Protein AF-E3D089-F1 (afdb_monomer_lite)

Sequence (188 aa):
MRELLGSVDLRELVRGIGLEEPARFAVSLAALECGCEWCGSGMPLEQFLESREGSSAMVVGRSEELSPLLRSHLSVACSLVKRKERDDDVPAWVGAFLRNEGRQIWLTPESLQSMPHALGEGVLQDFEEVILGPEPVPPLVGLYRTWGITHWVGGHWADWGGLKDWVLKGGHAVDFPGYELCVHGTDV

Radius of gyration: 16.79 Å; chains: 1; bounding box: 37×35×49 Å

Foldseek 3Di:
DCVVCVPPPLVVLVVQLQDPDVVSNVVSQVVLQVVDDDDDDFAFPLVVLQVQAAAEEEEEADDPPCVVVNVVGYPYPYDHPDDDDDDDDPDPVLVVCLVVHHQYYEYESSCSNQLVGNAHPCSLVSHNAYEYDPPAGHPPLVVCVVSSHFKYKHKDADDPPQLVVCVVVVHDSCPRPRITIGMDGSVD

Structure (mmCIF, N/CA/C/O backbone):
data_AF-E3D089-F1
#
_entry.id   AF-E3D089-F1
#
loop_
_atom_site.group_PDB
_atom_site.id
_atom_site.type_symbol
_atom_site.label_atom_id
_atom_site.label_alt_id
_atom_site.label_comp_id
_atom_site.label_asym_id
_atom_site.label_entity_id
_atom_site.label_seq_id
_atom_site.pdbx_PDB_ins_code
_atom_site.Cartn_x
_atom_site.Cartn_y
_atom_site.Cartn_z
_atom_site.occupancy
_atom_site.B_iso_or_equiv
_atom_site.auth_seq_id
_atom_site.auth_comp_id
_atom_site.auth_asym_id
_atom_site.auth_atom_id
_atom_site.pdbx_PDB_model_num
ATOM 1 N N . MET A 1 1 ? 7.146 -7.135 -24.165 1.00 41.97 1 MET A N 1
ATOM 2 C CA . MET A 1 1 ? 6.795 -7.580 -22.793 1.00 41.97 1 MET A CA 1
ATOM 3 C C . MET A 1 1 ? 6.100 -8.936 -22.757 1.00 41.97 1 MET A C 1
ATOM 5 O O . MET A 1 1 ? 6.592 -9.787 -22.029 1.00 41.97 1 MET A O 1
ATOM 9 N N . ARG A 1 2 ? 5.066 -9.196 -23.582 1.00 33.00 2 ARG A N 1
ATOM 10 C CA . ARG A 1 2 ? 4.515 -10.563 -23.763 1.00 33.00 2 ARG A CA 1
ATOM 11 C C . ARG A 1 2 ? 5.586 -11.625 -24.074 1.00 33.00 2 ARG A C 1
ATOM 13 O O . ARG A 1 2 ? 5.458 -12.751 -23.624 1.00 33.00 2 ARG A O 1
ATOM 20 N N . GLU A 1 3 ? 6.661 -11.255 -24.771 1.00 37.22 3 GLU A N 1
ATOM 21 C CA . GLU A 1 3 ? 7.774 -12.169 -25.091 1.00 37.22 3 GLU A CA 1
ATOM 22 C C . GLU A 1 3 ? 8.754 -12.434 -23.930 1.00 37.22 3 GLU A C 1
ATOM 24 O O . GLU A 1 3 ? 9.394 -13.475 -23.922 1.00 37.22 3 GLU A O 1
ATOM 29 N N . LEU A 1 4 ? 8.853 -11.545 -22.930 1.00 38.97 4 LEU A N 1
ATOM 30 C CA . LEU A 1 4 ? 9.736 -11.720 -21.757 1.00 38.97 4 LEU A CA 1
ATOM 31 C C . LEU A 1 4 ? 9.030 -12.450 -20.603 1.00 38.97 4 LEU A C 1
ATOM 33 O O . LEU A 1 4 ? 9.673 -13.150 -19.830 1.00 38.97 4 LEU A O 1
ATOM 37 N N . LEU A 1 5 ? 7.701 -12.334 -20.528 1.00 42.88 5 LEU A N 1
ATOM 38 C CA . LEU A 1 5 ? 6.846 -13.112 -19.625 1.00 42.88 5 LEU A CA 1
ATOM 39 C C . LEU A 1 5 ? 6.440 -14.475 -20.214 1.00 42.88 5 LEU A C 1
ATOM 41 O O . LEU A 1 5 ? 5.846 -15.287 -19.515 1.00 42.88 5 LEU A O 1
ATOM 45 N N . GLY A 1 6 ? 6.786 -14.758 -21.476 1.00 41.41 6 GLY A N 1
ATOM 46 C CA . GLY A 1 6 ? 6.436 -16.009 -22.159 1.00 41.41 6 GLY A CA 1
ATOM 47 C C . GLY A 1 6 ? 7.026 -17.279 -21.528 1.00 41.41 6 GLY A C 1
ATOM 48 O O . GLY A 1 6 ? 6.621 -18.376 -21.901 1.00 41.41 6 GLY A O 1
ATOM 49 N N . SER A 1 7 ? 7.955 -17.148 -20.573 1.00 50.31 7 SER A N 1
ATOM 50 C CA . SER A 1 7 ? 8.597 -18.268 -19.873 1.00 50.31 7 SER A CA 1
ATOM 51 C C . SER A 1 7 ? 8.357 -18.308 -18.361 1.00 50.31 7 SER A C 1
ATOM 53 O O . SER A 1 7 ? 8.875 -19.212 -17.710 1.00 50.31 7 SER A O 1
ATOM 55 N N . VAL A 1 8 ? 7.634 -17.343 -17.779 1.00 54.50 8 VAL A N 1
ATOM 56 C CA . VAL A 1 8 ? 7.418 -17.280 -16.325 1.00 54.50 8 VAL A CA 1
ATOM 57 C C . VAL A 1 8 ? 5.953 -17.577 -16.028 1.00 54.50 8 VAL A C 1
ATOM 59 O O . VAL A 1 8 ? 5.069 -16.796 -16.372 1.00 54.50 8 VAL A O 1
ATOM 62 N N . ASP A 1 9 ? 5.689 -18.729 -15.409 1.00 63.94 9 ASP A N 1
ATOM 63 C CA . ASP A 1 9 ? 4.338 -19.116 -15.003 1.00 63.94 9 ASP A CA 1
ATOM 64 C C . ASP A 1 9 ? 3.832 -18.148 -13.922 1.00 63.94 9 ASP A C 1
ATOM 66 O O . ASP A 1 9 ? 4.379 -18.086 -12.819 1.00 63.94 9 ASP A O 1
ATOM 70 N N . LEU A 1 10 ? 2.765 -17.402 -14.225 1.00 58.72 10 LEU A N 1
ATOM 71 C CA . LEU A 1 10 ? 2.086 -16.510 -13.277 1.00 58.72 10 LEU A CA 1
ATOM 72 C C . LEU A 1 10 ? 1.722 -17.229 -11.968 1.00 58.72 10 LEU A C 1
ATOM 74 O O . LEU A 1 10 ? 1.719 -16.605 -10.911 1.00 58.72 10 LEU A O 1
ATOM 78 N N . ARG A 1 11 ? 1.469 -18.545 -12.000 1.00 64.62 11 ARG A N 1
ATOM 79 C CA . ARG A 1 11 ? 1.208 -19.342 -10.791 1.00 64.62 11 ARG A CA 1
ATOM 80 C C . ARG A 1 11 ? 2.428 -19.444 -9.881 1.00 64.62 11 ARG A C 1
ATOM 82 O O . ARG A 1 11 ? 2.266 -19.410 -8.664 1.00 64.62 11 ARG A O 1
ATOM 89 N N . GLU A 1 12 ? 3.628 -19.551 -10.445 1.00 65.62 12 GLU A N 1
ATOM 90 C CA . GLU A 1 12 ? 4.878 -19.568 -9.677 1.00 65.62 12 GLU A CA 1
ATOM 91 C C . GLU A 1 12 ? 5.160 -18.197 -9.049 1.00 65.62 12 GLU A C 1
ATOM 93 O O . GLU A 1 12 ? 5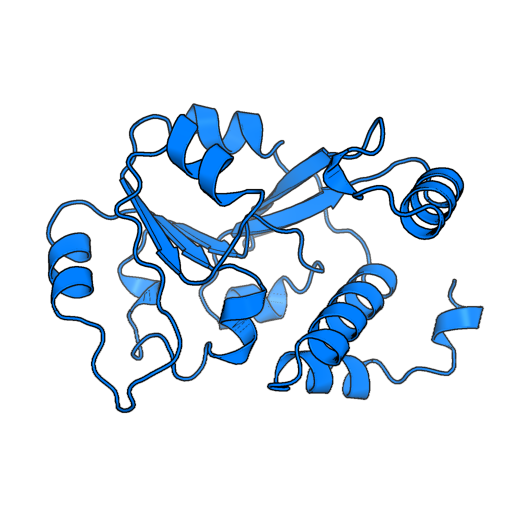.621 -18.125 -7.913 1.00 65.62 12 GLU A O 1
ATOM 98 N N . LEU A 1 13 ? 4.787 -17.109 -9.730 1.00 64.31 13 LEU A N 1
ATOM 99 C CA . LEU A 1 13 ? 4.884 -15.751 -9.185 1.00 64.31 13 LEU A CA 1
ATOM 100 C C . LEU A 1 13 ? 3.884 -15.511 -8.045 1.00 64.31 13 LEU A C 1
ATOM 102 O O . LEU A 1 13 ? 4.255 -14.987 -7.000 1.00 64.31 13 LEU A O 1
ATOM 106 N N . VAL A 1 14 ? 2.635 -15.967 -8.178 1.00 64.69 14 VAL A N 1
ATOM 107 C CA . VAL A 1 14 ? 1.644 -15.884 -7.087 1.00 64.69 14 VAL A CA 1
ATOM 108 C C . VAL A 1 14 ? 2.083 -16.706 -5.870 1.00 64.69 14 VAL A C 1
ATOM 110 O O . VAL A 1 14 ? 1.943 -16.244 -4.739 1.00 64.69 14 VAL A O 1
ATOM 113 N N . ARG A 1 15 ? 2.675 -17.894 -6.072 1.00 65.56 15 ARG A N 1
ATOM 114 C CA . ARG A 1 15 ? 3.276 -18.685 -4.977 1.00 65.56 15 ARG A CA 1
ATOM 115 C C . ARG A 1 15 ? 4.391 -17.9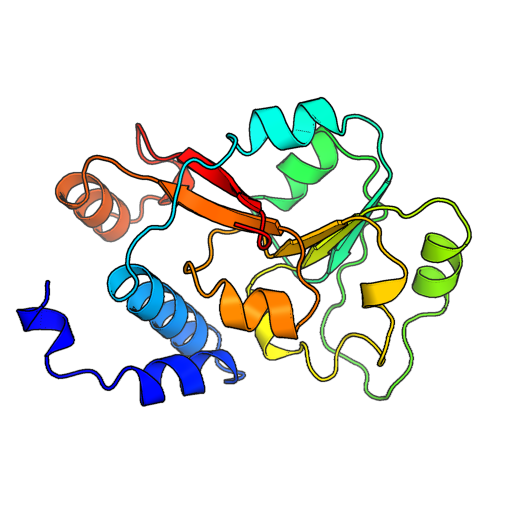25 -4.261 1.00 65.56 15 ARG A C 1
ATOM 117 O O . ARG A 1 15 ? 4.549 -18.081 -3.053 1.00 65.56 15 ARG A O 1
ATOM 124 N N . GLY A 1 16 ? 5.123 -17.089 -4.993 1.00 63.38 16 GLY A N 1
ATOM 125 C CA . GLY A 1 16 ? 6.188 -16.239 -4.477 1.00 63.38 16 GLY A CA 1
ATOM 126 C C . GLY A 1 16 ? 5.747 -15.187 -3.455 1.00 63.38 16 GLY A C 1
ATOM 127 O O . GLY A 1 16 ? 6.546 -14.823 -2.596 1.00 63.38 16 GLY A O 1
ATOM 128 N N . ILE A 1 17 ? 4.480 -14.749 -3.487 1.00 64.75 17 ILE A N 1
ATOM 129 C CA . ILE A 1 17 ? 3.913 -13.790 -2.517 1.00 64.75 17 ILE A CA 1
ATOM 130 C C . ILE A 1 17 ? 3.846 -14.391 -1.101 1.00 64.75 17 ILE A C 1
ATOM 132 O O . ILE A 1 17 ? 3.985 -13.673 -0.116 1.00 64.75 17 ILE A O 1
ATOM 136 N N . GLY A 1 18 ? 3.681 -15.712 -0.986 1.00 62.19 18 GLY A N 1
ATOM 137 C CA . GLY A 1 18 ? 3.629 -16.415 0.301 1.00 62.19 18 GLY A CA 1
ATOM 138 C C . GLY A 1 18 ? 4.986 -16.888 0.831 1.00 62.19 18 GLY A C 1
ATOM 139 O O . GLY A 1 18 ? 5.020 -17.640 1.802 1.00 62.19 18 GLY A O 1
ATOM 140 N N . LEU A 1 19 ? 6.101 -16.536 0.179 1.00 63.72 19 LEU A N 1
ATOM 141 C CA . LEU A 1 19 ? 7.435 -16.975 0.595 1.00 63.72 19 LEU A CA 1
ATOM 142 C C . LEU A 1 19 ? 8.026 -16.042 1.659 1.00 63.72 19 LEU A C 1
ATOM 144 O O . LEU A 1 19 ? 7.959 -14.826 1.528 1.00 63.72 19 LEU A O 1
ATOM 148 N N . GLU A 1 20 ? 8.714 -16.618 2.651 1.00 64.38 20 GLU A N 1
ATOM 149 C CA . GLU A 1 20 ? 9.438 -15.857 3.687 1.00 64.38 20 GLU A CA 1
ATOM 150 C C . GLU A 1 20 ? 10.753 -15.221 3.187 1.00 64.38 20 GLU A C 1
ATOM 152 O O . GLU A 1 20 ? 11.460 -14.582 3.963 1.00 64.38 20 GLU A O 1
ATOM 157 N N . GLU A 1 21 ? 11.134 -15.427 1.919 1.00 76.06 21 GLU A N 1
ATOM 158 C CA . GLU A 1 21 ? 12.362 -14.869 1.341 1.00 76.06 21 GLU A CA 1
ATOM 159 C C . GLU A 1 21 ? 12.078 -13.492 0.703 1.00 76.06 21 GLU A C 1
ATOM 161 O O . GLU A 1 21 ? 11.467 -13.441 -0.372 1.00 76.06 21 GLU A O 1
ATOM 166 N N . PRO A 1 22 ? 12.566 -12.371 1.282 1.00 72.50 22 PRO A N 1
ATOM 167 C CA . PRO A 1 22 ? 12.183 -11.023 0.843 1.00 72.50 22 PRO A CA 1
ATOM 168 C C . PRO A 1 22 ? 12.516 -10.723 -0.622 1.00 72.50 22 PRO A C 1
ATOM 170 O O . PRO A 1 22 ? 11.742 -10.073 -1.320 1.00 72.50 22 PRO A O 1
ATOM 173 N N . ALA A 1 23 ? 13.648 -11.234 -1.116 1.00 77.94 23 ALA A N 1
ATOM 174 C CA . ALA A 1 23 ? 14.069 -11.022 -2.498 1.00 77.94 23 ALA A CA 1
ATOM 175 C C . ALA A 1 23 ? 13.113 -11.687 -3.501 1.00 77.94 23 ALA A C 1
ATOM 177 O O . ALA A 1 23 ? 12.740 -11.080 -4.504 1.00 77.94 23 ALA A O 1
ATOM 178 N N . ARG A 1 24 ? 12.674 -12.922 -3.224 1.00 75.50 24 ARG A N 1
ATOM 179 C CA . ARG A 1 24 ? 11.722 -13.632 -4.092 1.00 75.50 24 ARG A CA 1
ATOM 180 C C . ARG A 1 24 ? 10.346 -12.995 -4.058 1.00 75.50 24 ARG A C 1
ATOM 182 O O . ARG A 1 24 ? 9.706 -12.905 -5.103 1.00 75.50 24 ARG A O 1
ATOM 189 N N . PHE A 1 25 ? 9.919 -12.541 -2.886 1.00 78.25 25 PHE A N 1
ATOM 190 C CA . PHE A 1 25 ? 8.680 -11.797 -2.729 1.00 78.25 25 PHE A CA 1
ATOM 191 C C . PHE A 1 25 ? 8.672 -10.527 -3.590 1.00 78.25 25 PHE A C 1
ATOM 193 O O . PHE A 1 25 ? 7.769 -10.347 -4.405 1.00 78.25 25 PHE A O 1
ATOM 200 N N . ALA A 1 26 ? 9.720 -9.702 -3.490 1.00 77.50 26 ALA A N 1
ATOM 201 C CA . ALA A 1 26 ? 9.842 -8.464 -4.259 1.00 77.50 26 ALA A CA 1
ATOM 202 C C . ALA A 1 26 ? 9.846 -8.713 -5.778 1.00 77.50 26 ALA A C 1
ATOM 204 O O . ALA A 1 26 ? 9.117 -8.055 -6.519 1.00 77.50 26 ALA A O 1
ATOM 205 N N . VAL A 1 27 ? 10.607 -9.711 -6.247 1.00 78.56 27 VAL A N 1
ATOM 206 C CA . VAL A 1 27 ? 10.624 -10.103 -7.670 1.00 78.56 27 VAL A CA 1
ATOM 207 C C . VAL A 1 27 ? 9.248 -10.583 -8.132 1.00 78.56 27 VAL A C 1
ATOM 209 O O . VAL A 1 27 ? 8.828 -10.274 -9.245 1.00 78.56 27 VAL A O 1
ATOM 212 N N . SER A 1 28 ? 8.535 -11.320 -7.281 1.00 79.25 28 SER A N 1
ATOM 213 C CA . SER A 1 28 ? 7.210 -11.847 -7.606 1.00 79.25 28 SER A CA 1
ATOM 214 C C . SER A 1 28 ? 6.166 -10.743 -7.732 1.00 79.25 28 SER A C 1
ATOM 216 O O . SER A 1 28 ? 5.413 -10.741 -8.705 1.00 79.25 28 SER A O 1
ATOM 218 N N . LEU A 1 29 ? 6.161 -9.775 -6.808 1.00 79.38 29 LEU A N 1
ATOM 219 C CA . LEU A 1 29 ? 5.300 -8.593 -6.898 1.00 79.38 29 LEU A CA 1
ATOM 220 C C . LEU A 1 29 ? 5.579 -7.790 -8.173 1.00 79.38 29 LEU A C 1
ATOM 222 O O . LEU A 1 29 ? 4.646 -7.523 -8.925 1.00 79.38 29 LEU A O 1
ATOM 226 N N . ALA A 1 30 ? 6.848 -7.492 -8.463 1.00 77.62 30 ALA A N 1
ATOM 227 C CA . ALA A 1 30 ? 7.234 -6.734 -9.655 1.00 77.62 30 ALA A CA 1
ATOM 228 C C . ALA A 1 30 ? 6.849 -7.451 -10.962 1.00 77.62 30 ALA A C 1
ATOM 230 O O . ALA A 1 30 ? 6.394 -6.834 -11.927 1.00 77.62 30 ALA A O 1
ATOM 231 N N . ALA A 1 31 ? 7.008 -8.776 -11.010 1.00 77.50 31 ALA A N 1
ATOM 232 C CA . ALA A 1 31 ? 6.626 -9.564 -12.176 1.00 77.50 31 ALA A CA 1
ATOM 233 C C . ALA A 1 31 ? 5.100 -9.621 -12.366 1.00 77.50 31 ALA A C 1
ATOM 235 O O . ALA A 1 31 ? 4.627 -9.571 -13.503 1.00 77.50 31 ALA A O 1
ATOM 236 N N . LEU A 1 32 ? 4.331 -9.689 -11.274 1.00 78.31 32 LEU A N 1
ATOM 237 C CA . LEU A 1 32 ? 2.871 -9.603 -11.320 1.00 78.31 32 LEU A CA 1
ATOM 238 C C . LEU A 1 32 ? 2.409 -8.217 -11.759 1.00 78.31 32 LEU A C 1
ATOM 240 O O . LEU A 1 32 ? 1.508 -8.123 -12.584 1.00 78.31 32 LEU A O 1
ATOM 244 N N . GLU A 1 33 ? 3.059 -7.159 -11.287 1.00 79.00 33 GLU A N 1
ATOM 245 C CA . GLU A 1 33 ? 2.764 -5.781 -11.685 1.00 79.00 33 GLU A CA 1
ATOM 246 C C . GLU A 1 33 ? 2.961 -5.588 -13.192 1.00 79.00 33 GLU A C 1
ATOM 248 O O . GLU A 1 33 ? 2.093 -5.048 -13.869 1.00 79.00 33 GLU A O 1
ATOM 253 N N . CYS A 1 34 ? 4.031 -6.159 -13.753 1.00 73.31 34 CYS A N 1
ATOM 254 C CA . CYS A 1 34 ? 4.270 -6.173 -15.198 1.00 73.31 34 CYS A CA 1
ATOM 255 C C . CYS A 1 34 ? 3.258 -7.021 -15.993 1.00 73.31 34 CYS A C 1
ATOM 257 O O . CYS A 1 34 ? 3.105 -6.827 -17.202 1.00 73.31 34 CYS A O 1
ATOM 259 N N . GLY A 1 35 ? 2.664 -8.034 -15.357 1.00 70.50 35 GLY A N 1
ATOM 260 C CA . GLY A 1 35 ? 1.779 -9.010 -15.994 1.00 70.50 35 GLY A CA 1
ATOM 261 C C . GLY A 1 35 ? 0.295 -8.655 -15.925 1.00 70.50 35 GLY A C 1
ATOM 262 O O . GLY A 1 35 ? -0.490 -9.222 -16.686 1.00 70.50 35 GLY A O 1
ATOM 263 N N . CYS A 1 36 ? -0.093 -7.743 -15.036 1.00 72.50 36 CYS A N 1
ATOM 264 C CA . CYS A 1 36 ? -1.479 -7.331 -14.872 1.00 72.50 36 CYS A CA 1
ATOM 265 C C . CYS A 1 36 ? -1.805 -6.111 -15.739 1.00 72.50 36 CYS A C 1
ATOM 267 O O . CYS A 1 36 ? -0.971 -5.238 -15.968 1.00 72.50 36 CYS A O 1
ATOM 269 N N . GLU A 1 37 ? -3.046 -6.038 -16.215 1.00 66.81 37 GLU A N 1
ATOM 270 C CA . GLU A 1 37 ? -3.548 -4.830 -16.864 1.00 66.81 37 GLU A CA 1
ATOM 271 C C . GLU A 1 37 ? -3.824 -3.764 -15.798 1.00 66.81 37 GLU A C 1
ATOM 273 O O . GLU A 1 37 ? -4.461 -4.035 -14.777 1.00 66.81 37 GLU A O 1
ATOM 278 N N . TRP A 1 38 ? -3.317 -2.550 -16.022 1.00 68.62 38 TRP A N 1
ATOM 279 C CA . TRP A 1 38 ? -3.532 -1.445 -15.096 1.00 68.62 38 TRP A CA 1
ATOM 280 C C . TRP A 1 38 ? -5.002 -1.029 -15.105 1.00 68.62 38 TRP A C 1
ATOM 282 O O . TRP A 1 38 ? -5.580 -0.771 -16.163 1.00 68.62 38 TRP A O 1
ATOM 292 N N . CYS A 1 39 ? -5.604 -0.955 -13.922 1.00 58.03 39 CYS A N 1
ATOM 293 C CA . CYS A 1 39 ? -7.025 -0.685 -13.765 1.00 58.03 39 CYS A CA 1
ATOM 294 C C . CYS A 1 39 ? -7.232 0.718 -13.172 1.00 58.03 39 CYS A C 1
ATOM 296 O O . CYS A 1 39 ? -7.087 0.924 -11.970 1.00 58.03 39 CYS A O 1
ATOM 298 N N . GLY A 1 40 ? -7.633 1.669 -14.017 1.00 61.09 40 GLY A N 1
ATOM 299 C CA . GLY A 1 40 ? -8.385 2.853 -13.587 1.00 61.09 40 GLY A CA 1
ATOM 300 C C . GLY A 1 40 ? -7.599 4.080 -13.109 1.00 61.09 40 GLY A C 1
ATOM 301 O O . GLY A 1 40 ? -6.372 4.112 -13.043 1.00 61.09 40 GLY A O 1
ATOM 302 N N . SER A 1 41 ? -8.377 5.122 -12.809 1.00 70.56 41 SER A N 1
ATOM 303 C CA . SER A 1 41 ? -7.949 6.413 -12.269 1.00 70.56 41 SER A CA 1
ATOM 304 C C . SER A 1 41 ? -7.844 6.332 -10.744 1.00 70.56 41 SER A C 1
ATOM 306 O O . SER A 1 41 ? -8.867 6.343 -10.057 1.00 70.56 41 SER A O 1
ATOM 308 N N . GLY A 1 42 ? -6.626 6.217 -10.220 1.00 86.12 42 GLY A N 1
ATOM 309 C CA . GLY A 1 42 ? -6.370 6.367 -8.787 1.00 86.12 42 GLY A CA 1
ATOM 310 C C . GLY A 1 42 ? -6.311 7.839 -8.371 1.00 86.12 42 GLY A C 1
ATOM 311 O O . GLY A 1 42 ? -6.146 8.726 -9.209 1.00 86.12 42 GLY A O 1
ATOM 312 N N . MET A 1 43 ? -6.460 8.099 -7.074 1.00 92.12 43 MET A N 1
ATOM 313 C CA . MET A 1 43 ? -6.204 9.413 -6.478 1.00 92.12 43 MET A CA 1
ATOM 314 C C . MET A 1 43 ? -4.720 9.507 -6.108 1.00 92.12 43 MET A C 1
ATOM 316 O O . MET A 1 43 ? -4.226 8.567 -5.490 1.00 92.12 43 MET A O 1
ATOM 320 N N . PRO A 1 44 ? -4.004 10.604 -6.406 1.00 91.25 44 PRO A N 1
ATOM 321 C CA . PRO A 1 44 ? -2.630 10.777 -5.938 1.00 91.25 44 PRO A CA 1
ATOM 322 C C . PRO A 1 44 ? -2.514 10.564 -4.421 1.00 91.25 44 PRO A C 1
ATOM 324 O O . PRO A 1 44 ? -3.351 11.059 -3.663 1.00 91.25 44 PRO A O 1
ATOM 327 N N . LEU A 1 45 ? -1.487 9.831 -3.975 1.00 90.06 45 LEU A N 1
ATOM 328 C CA . LEU A 1 45 ? -1.310 9.448 -2.569 1.00 90.06 45 LEU A CA 1
ATOM 329 C C . LEU A 1 45 ? -1.305 10.664 -1.636 1.00 90.06 45 LEU A C 1
ATOM 331 O O . LEU A 1 45 ? -1.947 10.625 -0.592 1.00 90.06 45 LEU A O 1
ATOM 335 N N . GLU A 1 46 ? -0.650 11.755 -2.028 1.00 88.12 46 GLU A N 1
ATOM 336 C CA . GLU A 1 46 ? -0.627 12.995 -1.243 1.00 88.12 46 GLU A CA 1
ATOM 337 C C . GLU A 1 46 ? -2.036 13.564 -1.036 1.00 88.12 46 GLU A C 1
ATOM 339 O O . GLU A 1 46 ? -2.435 13.807 0.098 1.00 88.12 46 GLU A O 1
ATOM 344 N N . GLN A 1 47 ? -2.843 13.666 -2.098 1.00 91.38 47 GLN A N 1
ATOM 345 C CA . GLN A 1 47 ? -4.230 14.144 -2.004 1.00 91.38 47 GLN A CA 1
ATOM 346 C C . GLN A 1 47 ? -5.099 13.213 -1.148 1.00 91.38 47 GLN A C 1
ATOM 348 O O . GLN A 1 47 ? -5.959 13.664 -0.385 1.00 91.38 47 GLN A O 1
ATOM 353 N N . PHE A 1 48 ? -4.868 11.901 -1.252 1.00 91.62 48 PHE A N 1
ATOM 354 C CA . PHE A 1 48 ? -5.544 10.925 -0.408 1.00 91.62 48 PHE A CA 1
ATOM 355 C C . PHE A 1 48 ? -5.214 11.161 1.070 1.00 91.62 48 PHE A C 1
ATOM 357 O O . PHE A 1 48 ? -6.128 11.218 1.891 1.00 91.62 48 PHE A O 1
ATOM 364 N N . LEU A 1 49 ? -3.941 11.368 1.407 1.00 89.19 49 LEU A N 1
ATOM 365 C CA . LEU A 1 49 ? -3.503 11.641 2.775 1.00 89.19 49 LEU A CA 1
ATOM 366 C C . LEU A 1 49 ? -4.010 12.992 3.300 1.00 89.19 49 LEU A C 1
ATOM 368 O O . LEU A 1 49 ? -4.486 13.051 4.431 1.00 89.19 49 LEU A O 1
ATOM 372 N N . GLU A 1 50 ? -3.988 14.049 2.485 1.00 89.31 50 GLU A N 1
ATOM 373 C CA . GLU A 1 50 ? -4.529 15.375 2.829 1.00 89.31 50 GLU A CA 1
ATOM 374 C C . GLU A 1 50 ? -6.017 15.315 3.183 1.00 89.31 50 GLU A C 1
ATOM 376 O O . GLU A 1 50 ? -6.455 15.869 4.189 1.00 89.31 50 GLU A O 1
ATOM 381 N N . SER A 1 51 ? -6.815 14.574 2.411 1.00 89.62 51 SER A N 1
ATOM 382 C CA . SER A 1 51 ? -8.247 14.411 2.704 1.00 89.62 51 SER A CA 1
ATOM 383 C C . SER A 1 51 ? -8.539 13.662 4.016 1.00 89.62 51 SER A C 1
ATOM 385 O O . SER A 1 51 ? -9.683 13.636 4.473 1.00 89.62 51 SER A O 1
ATOM 387 N N . ARG A 1 52 ? -7.511 13.054 4.618 1.00 87.75 52 ARG A N 1
ATOM 388 C CA . ARG A 1 52 ? -7.551 12.275 5.863 1.00 87.75 52 ARG A CA 1
ATOM 389 C C . ARG A 1 52 ? -6.662 12.889 6.942 1.00 87.75 52 ARG A C 1
ATOM 391 O O . ARG A 1 52 ? -6.362 12.228 7.938 1.00 87.75 52 ARG A O 1
ATOM 398 N N . GLU A 1 53 ? -6.255 14.142 6.769 1.00 85.56 53 GLU A N 1
ATOM 399 C CA . GLU A 1 53 ? -5.367 14.824 7.699 1.00 85.56 53 GLU A CA 1
ATOM 400 C C . GLU A 1 53 ? -5.923 14.798 9.133 1.00 85.56 53 GLU A C 1
ATOM 402 O O . GLU A 1 53 ? -7.107 15.038 9.381 1.00 85.56 53 GLU A O 1
ATOM 407 N N . GLY A 1 54 ? -5.064 14.446 10.092 1.00 76.62 54 GLY A N 1
ATOM 408 C CA . GLY A 1 54 ? -5.422 14.351 11.511 1.00 76.62 54 GLY A CA 1
ATOM 409 C C . GLY A 1 54 ? -6.215 13.100 11.910 1.00 76.62 54 GLY A C 1
ATOM 410 O O . GLY A 1 54 ? -6.453 12.897 13.101 1.00 76.62 54 GLY A O 1
ATOM 411 N N . SER A 1 55 ? -6.584 12.233 10.962 1.00 80.31 55 SER A N 1
ATOM 412 C CA . SER A 1 55 ? -7.201 10.939 11.274 1.00 80.31 55 SER A CA 1
ATOM 413 C C . SER A 1 55 ? -6.209 9.964 11.917 1.00 80.31 55 SER A C 1
ATOM 415 O O . SER A 1 55 ? -4.990 10.067 11.752 1.00 80.31 55 SER A O 1
ATOM 417 N N . SER A 1 56 ? -6.737 9.018 12.689 1.00 79.94 56 SER A N 1
ATOM 418 C CA . SER A 1 56 ? -5.968 7.968 13.348 1.00 79.94 56 SER A CA 1
ATOM 419 C C . SER A 1 56 ? -5.715 6.800 12.391 1.00 79.94 56 SER A C 1
ATOM 421 O O . SER A 1 56 ? -6.633 6.258 11.770 1.00 79.94 56 SER A O 1
ATOM 423 N N . ALA A 1 57 ? -4.456 6.377 12.305 1.00 81.06 57 ALA A N 1
ATOM 424 C CA . ALA A 1 57 ? -4.064 5.245 11.476 1.00 81.06 57 ALA A CA 1
ATOM 425 C C . ALA A 1 57 ? -3.163 4.275 12.241 1.00 81.06 57 ALA A C 1
ATOM 427 O O . ALA A 1 57 ? -2.244 4.683 12.960 1.00 81.06 57 ALA A O 1
ATOM 428 N N . MET A 1 58 ? -3.412 2.982 12.049 1.00 80.25 58 MET A N 1
ATOM 429 C CA . MET A 1 58 ? -2.485 1.919 12.421 1.00 80.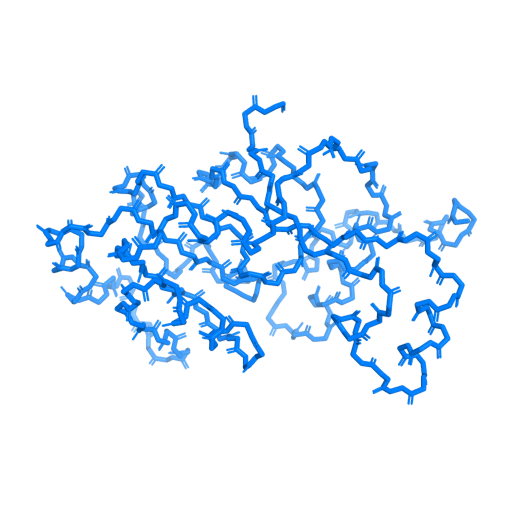25 58 MET A CA 1
ATOM 430 C C . MET A 1 58 ? -1.661 1.531 11.197 1.00 80.25 58 MET A C 1
ATOM 432 O O . MET A 1 58 ? -2.206 1.434 10.107 1.00 80.25 58 MET A O 1
ATOM 436 N N . VAL A 1 59 ? -0.364 1.282 11.367 1.00 79.56 59 VAL A N 1
ATOM 437 C CA . VAL A 1 59 ? 0.508 0.769 10.298 1.00 79.56 59 VAL A CA 1
ATOM 438 C C . VAL A 1 59 ? 1.060 -0.577 10.744 1.00 79.56 59 VAL A C 1
ATOM 440 O O . VAL A 1 59 ? 1.623 -0.662 11.835 1.00 79.56 59 VAL A O 1
ATOM 443 N N . VAL A 1 60 ? 0.909 -1.607 9.913 1.00 77.94 60 VAL A N 1
ATOM 444 C CA . VAL A 1 60 ? 1.423 -2.962 10.136 1.00 77.94 60 VAL A CA 1
ATOM 445 C C . VAL A 1 60 ? 2.477 -3.278 9.084 1.00 77.94 60 VAL A C 1
ATOM 447 O O . VAL A 1 60 ? 2.211 -3.230 7.886 1.00 77.94 60 VAL A O 1
ATOM 450 N N . GLY A 1 61 ? 3.670 -3.640 9.551 1.00 73.69 61 GLY A N 1
ATOM 451 C CA . GLY A 1 61 ? 4.843 -3.882 8.712 1.00 73.69 61 GLY A CA 1
ATOM 452 C C . GLY A 1 61 ? 5.882 -2.767 8.825 1.00 73.69 61 GLY A C 1
ATOM 453 O O . GLY A 1 61 ? 5.704 -1.799 9.571 1.00 73.69 61 GLY A O 1
ATOM 454 N N . ARG A 1 62 ? 7.020 -2.933 8.144 1.00 70.12 62 ARG A N 1
ATOM 455 C CA . ARG A 1 62 ? 8.107 -1.949 8.145 1.00 70.12 62 ARG A CA 1
ATOM 456 C C . ARG A 1 62 ? 8.172 -1.238 6.798 1.00 70.12 62 ARG A C 1
ATOM 458 O O . ARG A 1 62 ? 8.232 -1.882 5.763 1.00 70.12 62 ARG A O 1
ATOM 465 N N . SER A 1 63 ? 8.241 0.088 6.849 1.00 66.12 63 SER A N 1
ATOM 466 C CA . SER A 1 63 ? 8.554 0.943 5.705 1.00 66.12 63 SER A CA 1
ATOM 467 C C . SER A 1 63 ? 9.575 1.989 6.143 1.00 66.12 63 SER A C 1
ATOM 469 O O . SER A 1 63 ? 9.306 2.738 7.084 1.00 66.12 63 SER A O 1
ATOM 471 N N . GLU A 1 64 ? 10.764 2.021 5.541 1.00 63.88 64 GLU A N 1
ATOM 472 C CA . GLU A 1 64 ? 11.786 3.022 5.896 1.00 63.88 64 GLU A CA 1
ATOM 473 C C . GLU A 1 64 ? 11.548 4.372 5.206 1.00 63.88 64 GLU A C 1
ATOM 475 O O . GLU A 1 64 ? 11.828 5.411 5.800 1.00 63.88 64 GLU A O 1
ATOM 480 N N . GLU A 1 65 ? 10.973 4.363 4.003 1.00 63.62 65 GLU A N 1
ATOM 481 C CA . GLU A 1 65 ? 10.835 5.553 3.154 1.00 63.62 65 GLU A CA 1
ATOM 482 C C . GLU A 1 65 ? 9.451 6.208 3.267 1.00 63.62 65 GLU A C 1
ATOM 484 O O . GLU A 1 65 ? 9.348 7.432 3.262 1.00 63.62 65 GLU A O 1
ATOM 489 N N . LEU A 1 66 ? 8.385 5.417 3.439 1.00 65.50 66 LEU A N 1
ATOM 490 C CA . LEU A 1 66 ? 7.006 5.912 3.357 1.00 65.50 66 LEU A CA 1
ATOM 491 C C . LEU A 1 66 ? 6.295 5.993 4.721 1.00 65.50 66 LEU A C 1
ATOM 493 O O . LEU A 1 66 ? 5.287 6.688 4.854 1.00 65.50 66 LEU A O 1
ATOM 497 N N . SER A 1 67 ? 6.852 5.392 5.782 1.00 64.62 67 SER A N 1
ATOM 498 C CA . SER A 1 67 ? 6.390 5.646 7.163 1.00 64.62 67 SER A CA 1
ATOM 499 C C . SER A 1 67 ? 6.482 7.123 7.588 1.00 64.62 67 SER A C 1
ATOM 501 O O . SER A 1 67 ? 5.588 7.573 8.307 1.00 64.62 67 SER A O 1
ATOM 503 N N . PRO A 1 68 ? 7.527 7.895 7.214 1.00 69.06 68 PRO A N 1
ATOM 504 C CA . PRO A 1 68 ? 7.577 9.330 7.494 1.00 69.06 68 PRO A CA 1
ATOM 505 C C . PRO A 1 68 ? 6.444 10.113 6.821 1.00 69.06 68 PRO A C 1
ATOM 507 O O . PRO A 1 68 ? 5.867 10.981 7.469 1.00 69.06 68 PRO A O 1
ATOM 510 N N . LEU A 1 69 ? 6.091 9.765 5.577 1.00 74.81 69 LEU A N 1
ATOM 511 C CA . LEU A 1 69 ? 4.997 10.392 4.826 1.00 74.81 69 LEU A CA 1
ATOM 512 C C . LEU A 1 69 ? 3.642 10.160 5.506 1.00 74.81 69 LEU A C 1
ATOM 514 O O . LEU A 1 69 ? 2.874 11.091 5.714 1.00 74.81 69 LEU A O 1
ATOM 518 N N . LEU A 1 70 ? 3.353 8.931 5.939 1.00 74.44 70 LEU A N 1
ATOM 519 C CA . LEU A 1 70 ? 2.116 8.670 6.684 1.00 74.44 70 LEU A CA 1
ATOM 520 C C . LEU A 1 70 ? 2.064 9.472 7.993 1.00 74.44 70 LEU A C 1
ATOM 522 O O . LEU A 1 70 ? 1.020 10.005 8.355 1.00 74.44 70 LEU A O 1
ATOM 526 N N . ARG A 1 71 ? 3.198 9.605 8.691 1.00 73.19 71 ARG A N 1
ATOM 527 C CA . ARG A 1 71 ? 3.296 10.356 9.954 1.00 73.19 71 ARG A CA 1
ATOM 528 C C . ARG A 1 71 ? 3.191 11.873 9.791 1.00 73.19 71 ARG A C 1
ATOM 530 O O . ARG A 1 71 ? 2.922 12.534 10.790 1.00 73.19 71 ARG A O 1
ATOM 537 N N . SER A 1 72 ? 3.433 12.429 8.602 1.00 74.38 72 SER A N 1
ATOM 538 C CA . SER A 1 72 ? 3.295 13.874 8.376 1.00 74.38 72 SER A CA 1
ATOM 539 C C . SER A 1 72 ? 1.845 14.314 8.188 1.00 74.38 72 SER A C 1
ATOM 541 O O . SER A 1 72 ? 1.547 15.471 8.459 1.00 74.38 72 SER A O 1
ATOM 543 N N . HIS A 1 73 ? 0.954 13.406 7.777 1.00 73.94 73 HIS A N 1
ATOM 544 C CA . HIS A 1 73 ? -0.463 13.707 7.530 1.00 73.94 73 HIS A CA 1
ATOM 545 C C . HIS A 1 73 ? -1.414 13.048 8.539 1.00 73.94 73 HIS A C 1
ATOM 547 O O . HIS A 1 73 ? -2.467 13.601 8.856 1.00 73.94 73 HIS A O 1
ATOM 553 N N . LEU A 1 74 ? -1.063 11.873 9.065 1.00 73.25 74 LEU A N 1
ATOM 554 C CA . LEU A 1 74 ? -1.939 11.073 9.920 1.00 73.25 74 LEU A CA 1
ATOM 555 C C . LEU A 1 74 ? -1.453 11.079 11.374 1.00 73.25 74 LEU A C 1
ATOM 557 O O . LEU A 1 74 ? -0.254 11.086 11.666 1.00 73.25 74 LEU A O 1
ATOM 561 N N . SER A 1 75 ? -2.396 10.984 12.310 1.00 68.56 75 SER A N 1
ATOM 562 C CA . SER A 1 75 ? -2.111 10.657 13.707 1.00 68.56 75 SER A CA 1
ATOM 563 C C . SER A 1 75 ? -1.808 9.158 13.809 1.00 68.56 75 SER A C 1
ATOM 565 O O . SER A 1 75 ? -2.677 8.324 14.075 1.00 68.56 75 SER A O 1
ATOM 567 N N . VAL A 1 76 ? -0.563 8.785 13.506 1.00 63.28 76 VAL A N 1
ATOM 568 C CA . VAL A 1 76 ? -0.166 7.374 13.416 1.00 63.28 76 VAL A CA 1
ATOM 569 C C . VAL A 1 76 ? 0.165 6.808 14.799 1.00 63.28 76 VAL A C 1
ATOM 571 O O . VAL A 1 76 ? 1.234 7.079 15.359 1.00 63.28 76 VAL A O 1
ATOM 574 N N . ALA A 1 77 ? -0.698 5.929 15.317 1.00 58.06 77 ALA A N 1
ATOM 575 C CA . ALA A 1 77 ? -0.353 5.033 16.420 1.00 58.06 77 ALA A CA 1
ATOM 576 C C . ALA A 1 77 ? 0.538 3.917 15.858 1.00 58.06 77 ALA A C 1
ATOM 578 O O . ALA A 1 77 ? 0.092 2.838 15.474 1.00 58.06 77 ALA A O 1
ATOM 579 N N . CYS A 1 78 ? 1.818 4.228 15.683 1.00 53.72 78 CYS A N 1
ATOM 580 C CA . CYS A 1 78 ? 2.714 3.367 14.927 1.00 53.72 78 CYS A CA 1
ATOM 581 C C . CYS A 1 78 ? 3.102 2.140 15.751 1.00 53.72 78 CYS A C 1
ATOM 583 O O . CYS A 1 78 ? 3.760 2.275 16.784 1.00 53.72 78 CYS A O 1
ATOM 585 N N . SER A 1 79 ? 2.761 0.952 15.258 1.00 51.62 79 SER A N 1
ATOM 586 C CA . SER A 1 79 ? 3.250 -0.291 15.829 1.00 51.62 79 SER A CA 1
ATOM 587 C C . SER A 1 79 ? 3.964 -1.104 14.766 1.00 51.62 79 SER A C 1
ATOM 589 O O . SER A 1 79 ? 3.361 -1.779 13.938 1.00 51.62 79 SER A O 1
ATOM 591 N N . LEU A 1 80 ? 5.294 -1.033 14.798 1.00 49.66 80 LEU A N 1
ATOM 592 C CA . LEU A 1 80 ? 6.117 -1.980 14.065 1.00 49.66 80 LEU A CA 1
ATOM 593 C C . LEU A 1 80 ? 5.918 -3.361 14.692 1.00 49.66 80 LEU A C 1
ATOM 595 O O . LEU A 1 80 ? 6.565 -3.692 15.688 1.00 49.66 80 LEU A O 1
ATOM 599 N N . VAL A 1 81 ? 5.063 -4.184 14.089 1.00 50.50 81 VAL A N 1
ATOM 600 C CA . VAL A 1 81 ? 5.049 -5.624 14.355 1.00 50.50 81 VAL A CA 1
ATOM 601 C C . VAL A 1 81 ? 6.348 -6.199 13.783 1.00 50.50 81 VAL A C 1
ATOM 603 O O . VAL A 1 81 ? 6.428 -6.614 12.630 1.00 50.50 81 VAL A O 1
ATOM 606 N N . LYS A 1 82 ? 7.423 -6.156 14.577 1.00 42.62 82 LYS A N 1
ATOM 607 C CA . LYS A 1 82 ? 8.648 -6.909 14.300 1.00 42.62 82 LYS A CA 1
ATOM 608 C C . LYS A 1 82 ? 8.397 -8.374 14.636 1.00 42.62 82 LYS A C 1
ATOM 610 O O . LYS A 1 82 ? 7.919 -8.699 15.718 1.00 42.62 82 LYS A O 1
ATOM 615 N N . ARG A 1 83 ? 8.783 -9.263 13.722 1.00 44.03 83 ARG A N 1
ATOM 616 C CA . ARG A 1 83 ? 8.703 -10.715 13.900 1.00 44.03 83 ARG A CA 1
ATOM 617 C C . ARG A 1 83 ? 9.543 -11.185 15.100 1.00 44.03 83 ARG A C 1
ATOM 619 O O . ARG A 1 83 ? 10.766 -11.282 15.007 1.00 44.03 83 ARG A O 1
ATOM 626 N N . LYS A 1 84 ? 8.848 -11.469 16.199 1.00 39.47 84 LYS A N 1
ATOM 627 C CA . LYS A 1 84 ? 9.004 -12.521 17.229 1.00 39.47 84 LYS A CA 1
ATOM 628 C C . LYS A 1 84 ? 8.164 -12.000 18.400 1.00 39.47 84 LYS A C 1
ATOM 630 O O . LYS A 1 84 ? 8.512 -10.974 18.959 1.00 39.47 84 LYS A O 1
ATOM 635 N N . GLU A 1 85 ? 7.021 -12.581 18.731 1.00 37.97 85 GLU A N 1
ATOM 636 C CA . GLU A 1 85 ? 6.830 -13.979 19.112 1.00 37.97 85 GLU A CA 1
ATOM 637 C C . GLU A 1 85 ? 5.484 -14.524 18.591 1.00 37.97 85 GLU A C 1
ATOM 639 O O . GLU A 1 85 ? 4.517 -13.789 18.428 1.00 37.97 85 GLU A O 1
ATOM 644 N N . ARG A 1 86 ? 5.470 -15.825 18.292 1.00 37.12 86 ARG A N 1
ATOM 645 C CA . ARG A 1 86 ? 4.274 -16.683 18.216 1.00 37.12 86 ARG A CA 1
ATOM 646 C C . ARG A 1 86 ? 3.549 -16.664 19.577 1.00 37.12 86 ARG A C 1
ATOM 648 O O . ARG A 1 86 ? 4.237 -16.521 20.581 1.00 37.12 86 ARG A O 1
ATOM 655 N N . ASP A 1 87 ? 2.239 -16.814 19.729 1.00 36.41 87 ASP A N 1
ATOM 656 C CA . ASP A 1 87 ? 1.158 -17.321 18.879 1.00 36.41 87 ASP A CA 1
ATOM 657 C C . ASP A 1 87 ? -0.098 -16.455 19.139 1.00 36.41 87 ASP A C 1
ATOM 659 O O . ASP A 1 87 ? -0.313 -16.007 20.262 1.00 36.41 87 ASP A O 1
ATOM 663 N N . ASP A 1 88 ? -0.901 -16.234 18.099 1.00 39.81 88 ASP A N 1
ATOM 664 C CA . ASP A 1 88 ? -2.344 -15.920 18.108 1.00 39.81 88 ASP A CA 1
ATOM 665 C C . ASP A 1 88 ? -2.868 -14.655 18.827 1.00 39.81 88 ASP A C 1
ATOM 667 O O . ASP A 1 88 ? -4.016 -14.262 18.606 1.00 39.81 88 ASP A O 1
ATOM 671 N N . ASP A 1 89 ? -2.050 -13.951 19.606 1.00 39.06 89 ASP A N 1
ATOM 672 C CA . ASP A 1 89 ? -2.473 -12.750 20.320 1.00 39.06 89 ASP A CA 1
ATOM 673 C C . ASP A 1 89 ? -2.191 -11.484 19.504 1.00 39.06 89 ASP A C 1
ATOM 675 O O . ASP A 1 89 ? -1.075 -10.961 19.440 1.00 39.06 89 ASP A O 1
ATOM 679 N N . VAL A 1 90 ? -3.261 -10.932 18.928 1.00 51.47 90 VAL A N 1
ATOM 680 C CA . VAL A 1 90 ? -3.329 -9.513 18.574 1.00 51.47 90 VAL A CA 1
ATOM 681 C C . VAL A 1 90 ? -2.930 -8.721 19.827 1.00 51.47 90 VAL A C 1
ATOM 683 O O . VAL A 1 90 ? -3.625 -8.820 20.843 1.00 51.47 90 VAL A O 1
ATOM 686 N N . PRO A 1 91 ? -1.822 -7.952 19.815 1.00 54.88 91 PRO A N 1
ATOM 687 C CA . PRO A 1 91 ? -1.346 -7.302 21.027 1.00 54.88 91 PRO A CA 1
ATOM 688 C C . PRO A 1 91 ? -2.452 -6.473 21.689 1.00 54.88 91 PRO A C 1
ATOM 690 O O . PRO A 1 91 ? -3.184 -5.763 21.004 1.00 54.88 91 PRO A O 1
ATOM 693 N N . ALA A 1 92 ? -2.560 -6.497 23.021 1.00 51.62 92 ALA A N 1
ATOM 694 C CA . ALA A 1 92 ? -3.646 -5.826 23.752 1.00 51.62 92 ALA A CA 1
ATOM 695 C C . ALA A 1 92 ? -3.807 -4.322 23.420 1.00 51.62 92 ALA A C 1
ATOM 697 O O . ALA A 1 92 ? -4.892 -3.755 23.585 1.00 51.62 92 ALA A O 1
ATOM 698 N N . TRP A 1 93 ? -2.742 -3.678 22.926 1.00 56.97 93 TRP A N 1
ATOM 699 C CA . TRP A 1 93 ? -2.773 -2.298 22.443 1.00 56.97 93 TRP A CA 1
ATOM 700 C C . TRP A 1 93 ? -3.568 -2.125 21.135 1.00 56.97 93 TRP A C 1
ATOM 702 O O . TRP A 1 93 ? -4.169 -1.071 20.962 1.00 56.97 93 TRP A O 1
ATOM 712 N N . VAL A 1 94 ? -3.654 -3.136 20.258 1.00 62.38 94 VAL A N 1
ATOM 713 C CA . VAL A 1 94 ? -4.481 -3.106 19.033 1.00 62.38 94 VAL A CA 1
ATOM 714 C C . VAL A 1 94 ? -5.952 -3.005 19.413 1.00 62.38 94 VAL A C 1
ATOM 716 O O . VAL A 1 94 ? -6.653 -2.113 18.950 1.00 62.38 94 VAL A O 1
ATOM 719 N N . GLY A 1 95 ? -6.412 -3.846 20.345 1.00 59.59 95 GLY A N 1
ATOM 720 C CA . GLY A 1 95 ? -7.776 -3.753 20.867 1.00 59.59 95 GLY A CA 1
ATOM 721 C C . GLY A 1 95 ? -8.053 -2.416 21.564 1.00 59.59 95 GLY A C 1
ATOM 722 O O . GLY A 1 95 ? -9.177 -1.925 21.532 1.00 59.59 95 GLY A O 1
ATOM 723 N N . ALA A 1 96 ? -7.047 -1.794 22.187 1.00 58.59 96 ALA A N 1
ATOM 724 C CA . ALA A 1 96 ? -7.184 -0.451 22.750 1.00 58.59 96 ALA A CA 1
ATOM 725 C C . ALA A 1 96 ? -7.246 0.641 21.667 1.00 58.59 96 ALA A C 1
ATOM 727 O O . ALA A 1 96 ? -7.994 1.595 21.844 1.00 58.59 96 ALA A O 1
ATOM 728 N N . PHE A 1 97 ? -6.515 0.497 20.560 1.00 65.69 97 PHE A N 1
ATOM 729 C CA . PHE A 1 97 ? -6.583 1.399 19.407 1.00 65.69 97 PHE A CA 1
ATOM 730 C C . PHE A 1 97 ? -7.953 1.338 18.721 1.00 65.69 97 PHE A C 1
ATOM 732 O O . PHE A 1 97 ? -8.592 2.372 18.542 1.00 65.69 97 PHE A O 1
ATOM 739 N N . LEU A 1 98 ? -8.443 0.127 18.439 1.00 62.84 98 LEU A N 1
ATOM 740 C CA . LEU A 1 98 ? -9.772 -0.114 17.864 1.00 62.84 98 LEU A CA 1
ATOM 741 C C . LEU A 1 98 ? -10.892 0.510 18.712 1.00 62.84 98 LEU A C 1
ATOM 743 O O . LEU A 1 98 ? -11.808 1.134 18.189 1.00 62.84 98 LEU A O 1
ATOM 747 N N . ARG A 1 99 ? -10.792 0.409 20.044 1.00 59.72 99 ARG A N 1
ATOM 748 C CA . ARG A 1 99 ? -11.760 1.019 20.975 1.00 59.72 99 ARG A CA 1
ATOM 749 C C . ARG A 1 99 ? -11.692 2.548 21.045 1.00 59.72 99 ARG A C 1
ATOM 751 O O . ARG A 1 99 ? -12.664 3.157 21.478 1.00 59.72 99 ARG A O 1
ATOM 758 N N . ASN A 1 100 ? -10.566 3.150 20.663 1.00 56.72 100 ASN A N 1
ATOM 759 C CA . ASN A 1 100 ? -10.263 4.566 20.875 1.00 56.72 100 ASN A CA 1
ATOM 760 C C . ASN A 1 100 ? -10.079 5.327 19.551 1.00 56.72 100 ASN A C 1
ATOM 762 O O . ASN A 1 100 ? -9.212 6.188 19.480 1.00 56.72 100 ASN A O 1
ATOM 766 N N . GLU A 1 101 ? -10.913 5.054 18.539 1.00 63.50 101 GLU A N 1
ATOM 767 C CA . GLU A 1 101 ? -11.066 5.850 17.298 1.00 63.50 101 GLU A CA 1
ATOM 768 C C . GLU A 1 101 ? -10.253 5.414 16.068 1.00 63.50 101 GLU A C 1
ATOM 770 O O . GLU A 1 101 ? -10.264 6.136 15.077 1.00 63.50 101 GLU A O 1
ATOM 775 N N . GLY A 1 102 ? -9.575 4.264 16.064 1.00 66.00 102 GLY A N 1
ATOM 776 C CA . GLY A 1 102 ? -8.844 3.778 14.887 1.00 66.00 102 GLY A CA 1
ATOM 777 C C . GLY A 1 102 ?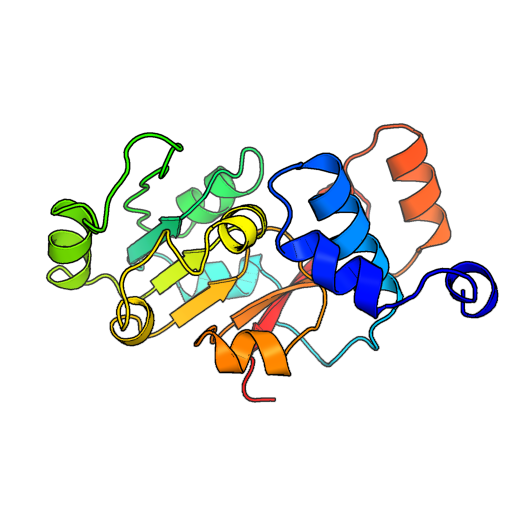 -9.734 3.442 13.685 1.00 66.00 102 GLY A C 1
ATOM 778 O O . GLY A 1 102 ? -10.301 2.357 13.649 1.00 66.00 102 GLY A O 1
ATOM 779 N N . ARG A 1 103 ? -9.835 4.334 12.689 1.00 77.56 103 ARG A N 1
ATOM 780 C CA . ARG A 1 103 ? -10.675 4.118 11.486 1.00 77.56 103 ARG A CA 1
ATOM 781 C C . ARG A 1 103 ? -9.931 3.480 10.320 1.00 77.56 103 ARG A C 1
ATOM 783 O O . ARG A 1 103 ? -10.562 2.884 9.453 1.00 77.56 103 ARG A O 1
ATOM 790 N N . GLN A 1 104 ? -8.605 3.611 10.302 1.00 86.38 104 GLN A N 1
ATOM 791 C CA . GLN A 1 104 ? -7.772 3.183 9.182 1.00 86.38 104 GLN A CA 1
ATOM 792 C C . GLN A 1 104 ? -6.653 2.243 9.633 1.00 86.38 104 GLN A C 1
ATOM 794 O O . GLN A 1 104 ? -5.987 2.478 10.650 1.00 86.38 104 GLN A O 1
ATOM 799 N N . ILE A 1 105 ? -6.401 1.213 8.829 1.00 85.62 105 ILE A N 1
ATOM 800 C CA . ILE A 1 105 ? -5.229 0.344 8.931 1.00 85.62 105 ILE A CA 1
ATOM 801 C C . ILE A 1 105 ? -4.470 0.337 7.605 1.00 85.62 105 ILE A C 1
ATOM 803 O O . ILE A 1 105 ? -5.033 0.084 6.547 1.00 85.62 105 ILE A O 1
ATOM 807 N N . TRP A 1 106 ? -3.171 0.591 7.683 1.00 87.31 106 TRP A N 1
ATOM 808 C CA . TRP A 1 106 ? -2.215 0.498 6.592 1.00 87.31 106 TRP A CA 1
ATOM 809 C C . TRP A 1 106 ? -1.388 -0.765 6.759 1.00 87.31 106 TRP A C 1
ATOM 811 O O . TRP A 1 106 ? -0.876 -1.061 7.840 1.00 87.31 106 TRP A O 1
ATOM 821 N N . LEU A 1 107 ? -1.259 -1.510 5.679 1.00 85.19 107 LEU A N 1
ATOM 822 C CA . LEU A 1 107 ? -0.645 -2.819 5.639 1.00 85.19 107 LEU A CA 1
ATOM 823 C C . LEU A 1 107 ? 0.456 -2.760 4.593 1.00 85.19 107 LEU A C 1
ATOM 825 O O . LEU A 1 107 ? 0.150 -2.672 3.406 1.00 85.19 107 LEU A O 1
ATOM 829 N N . THR A 1 108 ? 1.727 -2.799 4.997 1.00 83.25 108 THR A N 1
ATOM 830 C CA . THR A 1 108 ? 2.809 -2.752 4.002 1.00 83.25 108 THR A CA 1
ATOM 831 C C . THR A 1 108 ? 2.779 -4.016 3.143 1.00 83.25 108 THR A C 1
ATOM 833 O O . THR A 1 108 ? 2.340 -5.067 3.625 1.00 83.25 108 THR A O 1
ATOM 836 N N . PRO A 1 109 ? 3.277 -3.999 1.898 1.00 81.44 109 PRO A N 1
ATOM 837 C CA . PRO A 1 109 ? 3.292 -5.205 1.074 1.00 81.44 109 PRO A CA 1
ATOM 838 C C . PRO A 1 109 ? 4.049 -6.357 1.738 1.00 81.44 109 PRO A C 1
ATOM 840 O O . PRO A 1 109 ? 3.600 -7.493 1.678 1.00 81.44 109 PRO A O 1
ATOM 843 N N . GLU A 1 110 ? 5.134 -6.077 2.465 1.00 76.69 110 GLU A N 1
ATOM 844 C CA . GLU A 1 110 ? 5.856 -7.086 3.255 1.00 76.69 110 GLU A CA 1
ATOM 845 C C . GLU A 1 110 ? 4.941 -7.808 4.262 1.00 76.69 110 GLU A C 1
ATOM 847 O O . GLU A 1 110 ? 5.077 -9.014 4.474 1.00 76.69 110 GLU A O 1
ATOM 852 N N . SER A 1 111 ? 3.962 -7.104 4.844 1.00 74.62 111 SER A N 1
ATOM 853 C CA . SER A 1 111 ? 3.008 -7.703 5.782 1.00 74.62 111 SER A CA 1
ATOM 854 C C . SER A 1 111 ? 2.144 -8.799 5.142 1.00 74.62 111 SER A C 1
ATOM 856 O O . SER A 1 111 ? 1.710 -9.707 5.855 1.00 74.62 111 SER A O 1
ATOM 858 N N . LEU A 1 112 ? 1.976 -8.803 3.808 1.00 72.69 112 LEU A N 1
ATOM 859 C CA . LEU A 1 112 ? 1.252 -9.851 3.077 1.00 72.69 112 LEU A CA 1
ATOM 860 C C . LEU A 1 112 ? 1.872 -11.238 3.263 1.00 72.69 112 LEU A C 1
ATOM 862 O O . LEU A 1 112 ? 1.135 -12.219 3.354 1.00 72.69 112 LEU A O 1
ATOM 866 N N . GLN A 1 113 ? 3.202 -11.333 3.395 1.00 68.62 113 GLN A N 1
ATOM 867 C CA . GLN A 1 113 ? 3.881 -12.609 3.676 1.00 68.62 113 GLN A CA 1
ATOM 868 C C . GLN A 1 113 ? 3.389 -13.246 4.982 1.00 68.62 113 GLN A C 1
ATOM 870 O O . GLN A 1 113 ? 3.514 -14.450 5.188 1.00 68.62 113 GLN A O 1
ATOM 875 N N . SER A 1 114 ? 2.843 -12.423 5.878 1.00 63.50 114 SER A N 1
ATOM 876 C CA . SER A 1 114 ? 2.398 -12.815 7.210 1.00 63.50 114 SER A CA 1
ATOM 877 C C . SER A 1 114 ? 0.878 -12.733 7.379 1.00 63.50 114 SER A C 1
ATOM 879 O O . SER A 1 114 ? 0.382 -13.027 8.463 1.00 63.50 114 SER A O 1
ATOM 881 N N . MET A 1 115 ? 0.114 -12.348 6.351 1.00 58.53 115 MET A N 1
ATOM 882 C CA . MET A 1 115 ? -1.295 -11.960 6.505 1.00 58.53 115 MET A CA 1
ATOM 883 C C . MET A 1 115 ? -2.334 -13.044 6.816 1.00 58.53 115 MET A C 1
ATOM 885 O O . MET A 1 115 ? -3.423 -12.668 7.235 1.00 58.53 115 MET A O 1
ATOM 889 N N . PRO A 1 116 ? -2.055 -14.355 6.734 1.00 51.53 116 PRO A N 1
ATOM 890 C CA . PRO A 1 116 ? -2.923 -15.342 7.382 1.00 51.53 116 PRO A CA 1
ATOM 891 C C . PRO A 1 116 ? -2.681 -15.470 8.897 1.00 51.53 116 PRO A C 1
ATOM 893 O O . PRO A 1 116 ? -3.449 -16.143 9.576 1.00 51.53 116 PRO A O 1
ATOM 896 N N . HIS A 1 117 ? -1.591 -14.896 9.424 1.00 49.09 117 HIS A N 1
ATOM 897 C CA . HIS A 1 117 ? -1.076 -15.185 10.770 1.00 49.09 117 HIS A CA 1
ATOM 898 C C . HIS A 1 117 ? -0.828 -13.944 11.644 1.00 49.09 117 HIS A C 1
ATOM 900 O O . HIS A 1 117 ? -0.740 -14.071 12.860 1.00 49.09 117 HIS A O 1
ATOM 906 N N . ALA A 1 118 ? -0.662 -12.756 11.055 1.00 50.72 118 ALA A N 1
ATOM 907 C CA . ALA A 1 118 ? -0.284 -11.537 11.778 1.00 50.72 118 ALA A CA 1
ATOM 908 C C . ALA A 1 118 ? -1.476 -10.766 12.364 1.00 50.72 118 ALA A C 1
ATOM 910 O O . ALA A 1 118 ? -1.295 -9.969 13.283 1.00 50.72 118 ALA A O 1
ATOM 911 N N . LEU A 1 119 ? -2.677 -10.979 11.828 1.00 58.19 119 LEU A N 1
ATOM 912 C CA . LEU A 1 119 ? -3.910 -10.348 12.283 1.00 58.19 119 LEU A CA 1
ATOM 913 C C . LEU A 1 119 ? -4.933 -11.457 12.519 1.00 58.19 119 LEU A C 1
ATOM 915 O O . LEU A 1 119 ? -5.108 -12.322 11.664 1.00 58.19 119 LEU A O 1
ATOM 919 N N . GLY A 1 120 ? -5.562 -11.452 13.695 1.00 58.09 120 GLY A N 1
ATOM 920 C CA . GLY A 1 120 ? -6.610 -12.415 14.024 1.00 58.09 120 GLY A CA 1
ATOM 921 C C . GLY A 1 120 ? -7.769 -12.362 13.024 1.00 58.09 120 GLY A C 1
ATOM 922 O O . GLY A 1 120 ? -7.994 -11.349 12.354 1.00 58.09 120 GLY A O 1
ATOM 923 N N . GLU A 1 121 ? -8.522 -13.456 12.931 1.00 64.44 121 GLU A N 1
ATOM 924 C CA . GLU A 1 121 ? -9.723 -13.511 12.098 1.00 64.44 121 GLU A CA 1
ATOM 925 C C . GLU A 1 121 ? -10.687 -12.370 12.470 1.00 64.44 121 GLU A C 1
ATOM 927 O O . GLU A 1 121 ? -10.924 -12.096 13.645 1.00 64.44 121 GLU A O 1
ATOM 932 N N . GLY A 1 122 ? -11.216 -11.671 11.464 1.00 67.75 122 GLY A N 1
ATOM 933 C CA . GLY A 1 122 ? -12.168 -10.575 11.661 1.00 67.75 122 GLY A CA 1
ATOM 934 C C . GLY A 1 122 ? -11.561 -9.221 12.047 1.00 67.75 122 GLY A C 1
ATOM 935 O O . GLY A 1 122 ? -12.262 -8.228 11.923 1.00 67.75 122 GLY A O 1
ATOM 936 N N . VAL A 1 123 ? -10.270 -9.126 12.400 1.00 74.00 123 VAL 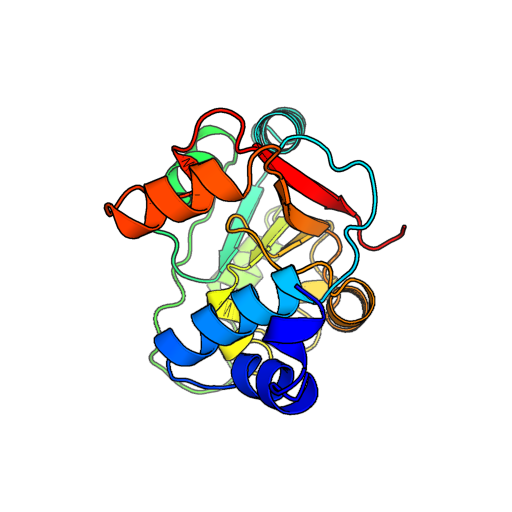A N 1
ATOM 937 C CA . VAL A 1 123 ? -9.633 -7.852 12.815 1.00 74.00 123 VAL A CA 1
ATOM 938 C C . VAL A 1 123 ? -9.779 -6.749 11.767 1.00 74.00 123 VAL A C 1
ATOM 940 O O . VAL A 1 123 ? -10.008 -5.594 12.106 1.00 74.00 123 VAL A O 1
ATOM 943 N N . LEU A 1 124 ? -9.662 -7.092 10.483 1.00 78.88 124 LEU A N 1
ATOM 944 C CA . LEU A 1 124 ? -9.799 -6.121 9.395 1.00 78.88 124 LEU A CA 1
ATOM 945 C C . LEU A 1 124 ? -11.228 -5.566 9.257 1.00 78.88 124 LEU A C 1
ATOM 947 O O . LEU A 1 124 ? -11.395 -4.488 8.703 1.00 78.88 124 LEU A O 1
ATOM 951 N N . GLN A 1 125 ? -12.243 -6.265 9.778 1.00 77.88 125 GLN A N 1
ATOM 952 C CA . GLN A 1 125 ? -13.647 -5.835 9.719 1.00 77.88 125 GLN A CA 1
ATOM 953 C C . GLN A 1 125 ? -13.955 -4.690 10.693 1.00 77.88 125 GLN A C 1
ATOM 955 O O . GLN A 1 125 ? -14.965 -4.012 10.525 1.00 77.88 125 GLN A O 1
ATOM 960 N N . ASP A 1 126 ? -13.089 -4.464 11.685 1.00 78.69 126 ASP A N 1
ATOM 961 C CA . ASP A 1 126 ? -13.233 -3.374 12.653 1.00 78.69 126 ASP A CA 1
ATOM 962 C C . ASP A 1 126 ? -12.737 -2.020 12.103 1.00 78.69 126 ASP A C 1
ATOM 964 O O . ASP A 1 126 ? -12.901 -0.993 12.763 1.00 78.69 126 ASP A O 1
ATOM 968 N N . PHE A 1 127 ? -12.137 -1.996 10.905 1.00 81.38 127 PHE A N 1
ATOM 969 C CA . PHE A 1 127 ? -11.628 -0.784 10.258 1.00 81.38 127 PHE A CA 1
ATOM 970 C C . PHE A 1 127 ? -12.557 -0.313 9.130 1.00 81.38 127 PHE A C 1
ATOM 972 O O . PHE A 1 127 ? -13.038 -1.112 8.329 1.00 81.38 127 PHE A O 1
ATOM 979 N N . GLU A 1 128 ? -12.769 1.004 9.031 1.00 86.44 128 GLU A N 1
ATOM 980 C CA . GLU A 1 128 ? -13.513 1.628 7.924 1.00 86.44 128 GLU A CA 1
ATOM 981 C C . GLU A 1 128 ? -12.693 1.579 6.625 1.00 86.44 128 GLU A C 1
ATOM 983 O O . GLU A 1 128 ? -13.229 1.326 5.545 1.00 86.44 128 GLU A O 1
ATOM 988 N N . GLU A 1 129 ? -11.376 1.791 6.731 1.00 89.94 129 GLU A N 1
ATOM 989 C CA . GLU A 1 129 ? -10.453 1.693 5.605 1.00 89.94 129 GLU A CA 1
ATOM 990 C C . GLU A 1 129 ? -9.302 0.729 5.910 1.00 89.94 129 GLU A C 1
ATOM 992 O O . GLU A 1 129 ? -8.582 0.867 6.901 1.00 89.94 129 GLU A O 1
ATOM 997 N N . VAL A 1 130 ? -9.106 -0.232 5.010 1.00 90.81 130 VAL A N 1
ATOM 998 C CA . VAL A 1 130 ? -8.018 -1.206 5.037 1.00 90.81 130 VAL A CA 1
ATOM 999 C C . VAL A 1 130 ? -7.182 -0.969 3.788 1.00 90.81 130 VAL A C 1
ATOM 1001 O O . VAL A 1 130 ? -7.631 -1.251 2.676 1.00 90.81 130 VAL A O 1
ATOM 1004 N N . ILE A 1 131 ? -5.987 -0.410 3.961 1.00 91.81 131 ILE A N 1
ATOM 1005 C CA . ILE A 1 131 ? -5.139 0.063 2.871 1.00 91.81 131 ILE A CA 1
ATOM 1006 C C . ILE A 1 131 ? -3.906 -0.829 2.738 1.00 91.81 131 ILE A C 1
ATOM 1008 O O . ILE A 1 131 ? -3.115 -0.946 3.672 1.00 91.81 131 ILE A O 1
ATOM 1012 N N . LEU A 1 132 ? -3.711 -1.425 1.562 1.00 90.25 132 LEU A N 1
ATOM 1013 C CA . LEU A 1 132 ? -2.474 -2.116 1.200 1.00 90.25 132 LEU A CA 1
ATOM 1014 C C . LEU A 1 132 ? -1.486 -1.118 0.584 1.00 90.25 132 LEU A C 1
ATOM 1016 O O . LEU A 1 132 ? -1.697 -0.618 -0.520 1.00 90.25 132 LEU A O 1
ATOM 1020 N N . GLY A 1 133 ? -0.427 -0.817 1.325 1.00 89.38 133 GLY A N 1
ATOM 1021 C CA . GLY A 1 133 ? 0.566 0.198 1.007 1.00 89.38 133 GLY A CA 1
ATOM 1022 C C . GLY A 1 133 ? 1.256 0.698 2.280 1.00 89.38 133 GLY A C 1
ATOM 1023 O O . GLY A 1 133 ? 1.108 0.098 3.347 1.00 89.38 133 GLY A O 1
ATOM 1024 N N . PRO A 1 134 ? 1.999 1.807 2.223 1.00 82.00 134 PRO A N 1
ATOM 1025 C CA . PRO A 1 134 ? 2.030 2.810 1.155 1.00 82.00 134 PRO A CA 1
ATOM 1026 C C . PRO A 1 134 ? 2.914 2.454 -0.052 1.00 82.00 134 PRO A C 1
ATOM 1028 O O . PRO A 1 134 ? 2.848 3.145 -1.064 1.00 82.00 134 PRO A O 1
ATOM 1031 N N . GLU A 1 135 ? 3.738 1.407 0.021 1.00 85.38 135 GLU A N 1
ATOM 1032 C CA . GLU A 1 135 ? 4.492 0.931 -1.143 1.00 85.38 135 GLU A CA 1
ATOM 1033 C C . GLU A 1 135 ? 3.550 0.402 -2.239 1.00 85.38 135 GLU A C 1
ATOM 1035 O O . GLU A 1 135 ? 2.512 -0.190 -1.921 1.00 85.38 135 GLU A O 1
ATOM 1040 N N . PRO A 1 136 ? 3.913 0.573 -3.523 1.00 85.88 136 PRO A N 1
ATOM 1041 C CA . PRO A 1 136 ? 3.090 0.123 -4.636 1.00 85.88 136 PRO A CA 1
ATOM 1042 C C . PRO A 1 136 ? 2.947 -1.406 -4.656 1.00 85.88 136 PRO A C 1
ATOM 1044 O O . PRO A 1 136 ? 3.890 -2.148 -4.366 1.00 85.88 136 PRO A O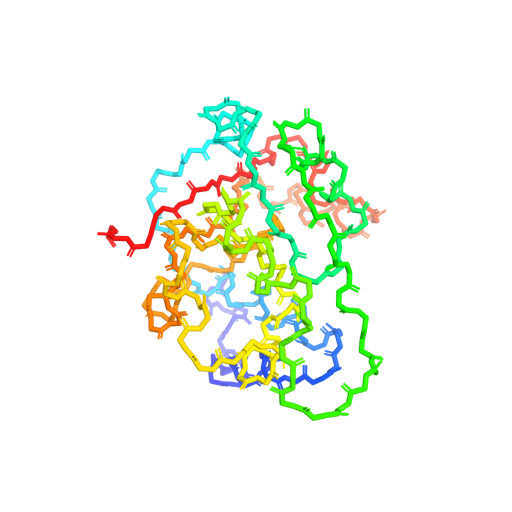 1
ATOM 1047 N N . VAL A 1 137 ? 1.765 -1.876 -5.046 1.00 86.56 137 VAL A N 1
ATOM 1048 C CA . VAL A 1 137 ? 1.445 -3.290 -5.259 1.00 86.56 137 VAL A CA 1
ATOM 1049 C C . VAL A 1 137 ? 0.801 -3.508 -6.632 1.00 86.56 137 VAL A C 1
ATOM 1051 O O . VAL A 1 137 ? 0.177 -2.595 -7.174 1.00 86.56 137 VAL A O 1
ATOM 1054 N N . PRO A 1 138 ? 0.896 -4.723 -7.207 1.00 85.94 138 PRO A N 1
ATOM 1055 C CA . PRO A 1 138 ? 0.211 -5.056 -8.453 1.00 85.94 138 PRO A CA 1
ATOM 1056 C C . PRO A 1 138 ? -1.319 -4.918 -8.331 1.00 85.94 138 PRO A C 1
ATOM 1058 O O . PRO A 1 138 ? -1.858 -5.104 -7.241 1.00 85.94 138 PRO A O 1
ATOM 1061 N N . PRO A 1 139 ? -2.061 -4.693 -9.429 1.00 85.81 139 PRO A N 1
ATOM 1062 C CA . PRO A 1 139 ? -3.520 -4.533 -9.407 1.00 85.81 139 PRO A CA 1
ATOM 1063 C C . PRO A 1 139 ? -4.268 -5.877 -9.259 1.00 85.81 139 PRO A C 1
ATOM 1065 O O . PRO A 1 139 ? -5.059 -6.281 -10.110 1.00 85.81 139 PRO A O 1
ATOM 1068 N N . LEU A 1 140 ? -4.050 -6.596 -8.153 1.00 82.81 140 LEU A N 1
ATOM 1069 C CA . LEU A 1 140 ? -4.710 -7.870 -7.831 1.00 82.81 140 LEU A CA 1
ATOM 1070 C C . LEU A 1 140 ? -6.048 -7.649 -7.102 1.00 82.81 140 LEU A C 1
ATOM 1072 O O . LEU A 1 140 ? -6.318 -8.260 -6.069 1.00 82.81 140 LEU A O 1
ATOM 1076 N N . VAL A 1 141 ? -6.902 -6.778 -7.647 1.00 84.00 141 VAL A N 1
ATOM 1077 C CA . VAL A 1 141 ? -8.101 -6.235 -6.971 1.00 84.00 141 VAL A CA 1
ATOM 1078 C C . VAL A 1 141 ? -9.015 -7.322 -6.396 1.00 84.00 141 VAL A C 1
ATOM 1080 O O . VAL A 1 141 ? -9.462 -7.222 -5.255 1.00 84.00 141 VAL A O 1
ATOM 1083 N N . GLY A 1 142 ? -9.258 -8.396 -7.155 1.00 81.19 142 GLY A N 1
ATOM 1084 C CA . GLY A 1 142 ? -10.089 -9.510 -6.693 1.00 81.19 142 GLY A CA 1
ATOM 1085 C C . GLY A 1 142 ? -9.524 -10.208 -5.452 1.00 81.19 142 GLY A C 1
ATOM 1086 O O . GLY A 1 142 ? -10.285 -10.559 -4.557 1.00 81.19 142 GLY A O 1
ATOM 1087 N N . LEU A 1 143 ? -8.198 -10.359 -5.369 1.00 80.44 143 LEU A N 1
ATOM 1088 C CA . LEU A 1 143 ? -7.523 -10.941 -4.209 1.00 80.44 143 LEU A CA 1
ATOM 1089 C C . LEU A 1 143 ? -7.600 -9.998 -3.005 1.00 80.44 143 LEU A C 1
ATOM 1091 O O . LEU A 1 143 ? -7.967 -10.423 -1.912 1.00 80.44 143 LEU A O 1
ATOM 1095 N N . TYR A 1 144 ? -7.342 -8.708 -3.219 1.00 85.94 144 TYR A N 1
ATOM 1096 C CA . TYR A 1 144 ? -7.423 -7.690 -2.169 1.00 85.94 144 TYR A CA 1
ATOM 1097 C C . TYR A 1 144 ? -8.815 -7.635 -1.541 1.00 85.94 144 TYR A C 1
ATOM 1099 O O . TYR A 1 144 ? -8.944 -7.697 -0.319 1.00 85.94 144 TYR A O 1
ATOM 1107 N N . ARG A 1 145 ? -9.860 -7.679 -2.372 1.00 84.00 145 ARG A N 1
ATOM 1108 C CA . ARG A 1 145 ? -11.247 -7.747 -1.907 1.00 84.00 145 ARG A CA 1
ATOM 1109 C C . ARG A 1 145 ? -11.512 -8.987 -1.049 1.00 84.00 145 ARG A C 1
ATOM 1111 O O . ARG A 1 145 ? -12.169 -8.882 -0.018 1.00 84.00 145 ARG A O 1
ATOM 1118 N N . THR A 1 146 ? -10.980 -10.157 -1.424 1.00 81.56 146 THR A N 1
ATOM 1119 C CA . THR A 1 146 ? -11.134 -11.382 -0.609 1.00 81.56 146 THR A CA 1
ATOM 1120 C C . THR A 1 146 ? -10.412 -11.317 0.735 1.00 81.56 146 THR A C 1
ATOM 1122 O O . THR A 1 146 ? -10.787 -12.037 1.655 1.00 81.56 146 THR A O 1
ATOM 1125 N N . TRP A 1 147 ? -9.411 -10.448 0.866 1.00 80.25 147 TRP A N 1
ATOM 1126 C CA . TRP A 1 147 ? -8.704 -10.188 2.120 1.00 80.25 147 TRP A CA 1
ATOM 1127 C C . TRP A 1 147 ? -9.313 -9.041 2.934 1.00 80.25 147 TRP A C 1
ATOM 1129 O O . TRP A 1 147 ? -8.798 -8.721 3.998 1.00 80.25 147 TRP A O 1
ATOM 1139 N N . GLY A 1 148 ? -10.404 -8.425 2.464 1.00 84.12 148 GLY A N 1
ATOM 1140 C CA . GLY A 1 148 ? -11.028 -7.284 3.138 1.00 84.12 148 GLY A CA 1
ATOM 1141 C C . GLY A 1 148 ? -10.253 -5.973 2.988 1.00 84.12 148 GLY A C 1
ATOM 1142 O O . GLY A 1 148 ? -10.502 -5.036 3.736 1.00 84.12 148 GLY A O 1
ATOM 1143 N N . ILE A 1 149 ? -9.319 -5.893 2.036 1.00 88.56 149 ILE A N 1
ATOM 1144 C CA . ILE A 1 149 ? -8.630 -4.647 1.687 1.00 88.56 149 ILE A CA 1
ATOM 1145 C C . ILE A 1 149 ? -9.608 -3.761 0.915 1.00 88.56 149 ILE A C 1
ATOM 1147 O O . ILE A 1 149 ? -10.160 -4.199 -0.092 1.00 88.56 149 ILE A O 1
ATOM 1151 N N . THR A 1 150 ? -9.795 -2.519 1.365 1.00 92.12 150 THR A N 1
ATOM 1152 C CA . THR A 1 150 ? -10.688 -1.546 0.722 1.00 92.12 150 THR A CA 1
ATOM 1153 C C . THR A 1 150 ? -9.949 -0.674 -0.287 1.00 92.12 150 THR A C 1
ATOM 1155 O O . THR A 1 150 ? -10.515 -0.359 -1.336 1.00 92.12 150 THR A O 1
ATOM 1158 N N . HIS A 1 151 ? -8.672 -0.365 -0.034 1.00 93.69 151 HIS A N 1
ATOM 1159 C CA . HIS A 1 151 ? -7.825 0.438 -0.917 1.00 93.69 151 HIS A CA 1
ATOM 1160 C C . HIS A 1 151 ? -6.432 -0.173 -1.103 1.00 93.69 151 HIS A C 1
ATOM 1162 O O . HIS A 1 151 ? -5.917 -0.862 -0.228 1.00 93.69 151 HIS A O 1
ATOM 1168 N N . TRP A 1 152 ? -5.783 0.114 -2.226 1.00 92.38 152 TRP A N 1
ATOM 1169 C CA . TRP A 1 152 ? -4.405 -0.301 -2.492 1.00 92.38 152 TRP A CA 1
ATOM 1170 C C . TRP A 1 152 ? -3.619 0.820 -3.170 1.00 92.38 152 TRP A C 1
ATOM 1172 O O . TRP A 1 152 ? -4.198 1.648 -3.877 1.00 92.38 152 TRP A O 1
ATOM 1182 N N . VAL A 1 153 ? -2.308 0.859 -2.939 1.00 90.88 153 VAL A N 1
ATOM 1183 C CA . VAL A 1 153 ? -1.414 1.830 -3.577 1.00 90.88 153 VAL A CA 1
ATOM 1184 C C . VAL A 1 153 ? -0.778 1.214 -4.817 1.00 90.88 153 VAL A C 1
ATOM 1186 O O . VAL A 1 153 ? -0.206 0.132 -4.750 1.00 90.88 153 VAL A O 1
ATOM 1189 N N . GLY A 1 154 ? -0.875 1.898 -5.951 1.00 89.12 154 GLY A N 1
ATOM 1190 C CA . GLY A 1 154 ? -0.219 1.541 -7.205 1.00 89.12 154 GLY A CA 1
ATOM 1191 C C . GLY A 1 154 ? 0.810 2.592 -7.614 1.00 89.12 154 GLY A C 1
ATOM 1192 O O . GLY A 1 154 ? 0.662 3.772 -7.290 1.00 89.12 154 GLY A O 1
ATOM 1193 N N . GLY A 1 155 ? 1.855 2.169 -8.325 1.00 86.19 155 GLY A N 1
ATOM 1194 C CA . GLY A 1 155 ? 2.807 3.068 -8.972 1.00 86.19 155 GLY A CA 1
ATOM 1195 C C . GLY A 1 155 ? 2.379 3.400 -10.400 1.00 86.19 155 GLY A C 1
ATOM 1196 O O . GLY A 1 155 ? 2.043 2.514 -11.178 1.00 86.19 155 GLY A O 1
ATOM 1197 N N . HIS A 1 156 ? 2.415 4.676 -10.767 1.00 80.00 156 HIS A N 1
ATOM 1198 C CA . HIS A 1 156 ? 2.221 5.135 -12.135 1.00 80.00 156 HIS A CA 1
ATOM 1199 C C . HIS A 1 156 ? 3.509 5.754 -12.672 1.00 80.00 156 HIS A C 1
ATOM 1201 O O . HIS A 1 156 ? 4.138 6.573 -12.010 1.00 80.00 156 HIS A O 1
ATOM 1207 N N . TRP A 1 157 ? 3.901 5.373 -13.887 1.00 80.44 157 TRP A N 1
ATOM 1208 C CA . TRP A 1 157 ? 5.056 5.938 -14.580 1.00 80.44 157 TRP A CA 1
ATOM 1209 C C . TRP A 1 157 ? 4.799 5.983 -16.088 1.00 80.44 157 TRP A C 1
ATOM 1211 O O . TRP A 1 157 ? 4.307 5.026 -16.688 1.00 80.44 157 TRP A O 1
ATOM 1221 N N . ALA A 1 158 ? 5.164 7.098 -16.721 1.00 72.06 158 ALA A N 1
ATOM 1222 C CA . ALA A 1 158 ? 4.960 7.290 -18.158 1.00 72.06 158 ALA A CA 1
ATOM 1223 C C . ALA A 1 158 ? 6.109 6.726 -19.017 1.00 72.06 158 ALA A C 1
ATOM 1225 O O . ALA A 1 158 ? 5.875 6.244 -20.126 1.00 72.06 158 ALA A O 1
ATOM 1226 N N . ASP A 1 159 ? 7.349 6.767 -18.515 1.00 80.62 159 ASP A N 1
ATOM 1227 C CA . ASP A 1 159 ? 8.550 6.338 -19.243 1.00 80.62 159 ASP A CA 1
ATOM 1228 C C . ASP A 1 159 ? 9.200 5.112 -18.592 1.00 80.62 159 ASP A C 1
ATOM 1230 O O . ASP A 1 159 ? 10.071 5.209 -17.727 1.00 80.62 159 ASP A O 1
ATOM 1234 N N . TRP A 1 160 ? 8.791 3.928 -19.050 1.00 78.00 160 TRP A N 1
ATOM 1235 C CA . TRP A 1 160 ? 9.381 2.666 -18.600 1.00 78.00 160 TRP A CA 1
ATOM 1236 C C . TRP A 1 160 ? 10.869 2.534 -18.949 1.00 78.00 160 TRP A C 1
ATOM 1238 O O . TRP A 1 160 ? 11.631 1.943 -18.184 1.00 78.00 160 TRP A O 1
ATOM 1248 N N . GLY A 1 161 ? 11.292 3.053 -20.108 1.00 81.25 161 GLY A N 1
ATOM 1249 C CA . GLY A 1 161 ? 12.687 2.971 -20.539 1.00 81.25 161 GLY A CA 1
ATOM 1250 C C . GLY A 1 161 ? 13.589 3.767 -19.602 1.00 81.25 161 GLY A C 1
ATOM 1251 O O . GLY A 1 161 ? 14.573 3.232 -19.089 1.00 81.25 161 GLY A O 1
ATOM 1252 N N . GLY A 1 162 ? 13.189 5.006 -19.314 1.00 85.69 162 GLY A N 1
ATOM 1253 C CA . GLY A 1 162 ? 13.857 5.879 -18.356 1.00 85.69 162 GLY A CA 1
ATOM 1254 C C . GLY A 1 162 ? 13.856 5.321 -16.934 1.00 85.69 162 GLY A C 1
ATOM 1255 O O . GLY A 1 162 ? 14.916 5.279 -16.306 1.00 85.69 162 GLY A O 1
ATOM 1256 N N . LEU A 1 163 ? 12.711 4.828 -16.443 1.00 83.44 163 LEU A N 1
ATOM 1257 C CA . LEU A 1 163 ? 12.602 4.260 -15.095 1.00 83.44 163 LEU A CA 1
ATOM 1258 C C . LEU A 1 163 ? 13.513 3.037 -14.922 1.00 83.44 163 LEU A C 1
ATOM 1260 O O . LEU A 1 163 ? 14.233 2.922 -13.930 1.00 83.44 163 LEU A O 1
ATOM 1264 N N . LYS A 1 164 ? 13.538 2.137 -15.909 1.00 84.25 164 LYS A N 1
ATOM 1265 C CA . LYS A 1 164 ? 14.422 0.968 -15.889 1.00 84.25 164 LYS A CA 1
ATOM 1266 C C . LYS A 1 164 ? 15.892 1.383 -15.810 1.00 84.25 164 LYS A C 1
ATOM 1268 O O . LYS A 1 164 ? 16.634 0.854 -14.984 1.00 84.25 164 LYS A O 1
ATOM 1273 N N . ASP A 1 165 ? 16.318 2.310 -16.664 1.00 87.62 165 ASP A N 1
ATOM 1274 C CA . ASP A 1 165 ? 17.705 2.778 -16.692 1.00 87.62 165 ASP A CA 1
ATOM 1275 C C . ASP A 1 165 ? 18.098 3.503 -15.397 1.00 87.62 165 ASP A C 1
ATOM 1277 O O . ASP A 1 165 ? 19.249 3.407 -14.966 1.00 87.62 165 ASP A O 1
ATOM 1281 N N . TRP A 1 166 ? 17.156 4.210 -14.771 1.00 88.81 166 TRP A N 1
ATOM 1282 C CA . TRP A 1 166 ? 17.322 4.858 -13.470 1.00 88.81 166 TRP A CA 1
ATOM 1283 C C . TRP A 1 166 ? 17.560 3.840 -12.352 1.00 88.81 166 TRP A C 1
ATOM 1285 O O . TRP A 1 166 ? 18.576 3.912 -11.655 1.00 88.81 166 TRP A O 1
ATOM 1295 N N . VAL A 1 167 ? 16.683 2.839 -12.237 1.00 86.25 167 VAL A N 1
ATOM 1296 C CA . VAL A 1 167 ? 16.789 1.790 -11.212 1.00 86.25 167 VAL A CA 1
ATOM 1297 C C . VAL A 1 167 ? 18.069 0.971 -11.387 1.00 86.25 167 VAL A C 1
ATOM 1299 O O . VAL A 1 167 ? 18.774 0.703 -10.417 1.00 86.25 167 VAL A O 1
ATOM 1302 N N . LEU A 1 168 ? 18.447 0.633 -12.626 1.00 85.94 168 LEU A N 1
ATOM 1303 C CA . LEU A 1 168 ? 19.695 -0.094 -12.906 1.00 85.94 168 LEU A CA 1
ATOM 1304 C C . LEU A 1 168 ? 20.962 0.684 -12.517 1.00 85.94 168 LEU A C 1
ATOM 1306 O O . LEU A 1 168 ? 22.010 0.075 -12.305 1.00 85.94 168 LEU A O 1
ATOM 1310 N N . LYS A 1 169 ? 20.879 2.013 -12.410 1.00 91.25 169 LYS A N 1
ATOM 1311 C CA . LYS A 1 169 ? 21.967 2.876 -11.926 1.00 91.25 169 LYS A CA 1
ATOM 1312 C C . LYS A 1 169 ? 21.946 3.070 -10.406 1.00 91.25 169 LYS A C 1
ATOM 1314 O O . LYS A 1 169 ? 22.781 3.808 -9.890 1.00 91.25 169 LYS A O 1
ATOM 1319 N N . GLY A 1 170 ? 21.033 2.402 -9.700 1.00 86.12 170 GLY A N 1
ATOM 1320 C CA . GLY A 1 170 ? 20.867 2.495 -8.251 1.00 86.12 170 GLY A CA 1
ATOM 1321 C C . GLY A 1 170 ? 19.933 3.616 -7.793 1.00 86.12 170 GLY A C 1
ATOM 1322 O O . GLY A 1 170 ? 19.937 3.941 -6.612 1.00 86.12 170 GLY A O 1
ATOM 1323 N N . GLY A 1 171 ? 19.163 4.226 -8.698 1.00 85.06 171 GLY A N 1
ATOM 1324 C CA . GLY A 1 171 ? 18.122 5.178 -8.320 1.00 85.06 171 GLY A CA 1
ATOM 1325 C C . GLY A 1 171 ? 16.892 4.484 -7.722 1.00 85.06 171 GLY A C 1
ATOM 1326 O O . GLY A 1 171 ? 16.554 3.365 -8.112 1.00 85.06 171 GLY A O 1
ATOM 1327 N N . HIS A 1 172 ? 16.198 5.152 -6.800 1.00 82.00 172 HIS A N 1
ATOM 1328 C CA . HIS A 1 172 ? 14.939 4.661 -6.233 1.00 82.00 172 HIS A CA 1
ATOM 1329 C C . HIS A 1 172 ? 13.774 5.025 -7.161 1.00 82.00 172 HIS A C 1
ATOM 1331 O O . HIS A 1 172 ? 13.725 6.138 -7.683 1.00 82.00 172 HIS A O 1
ATOM 1337 N N . ALA A 1 173 ? 12.837 4.101 -7.392 1.00 79.56 173 ALA A N 1
ATOM 1338 C CA . ALA A 1 173 ? 11.731 4.320 -8.332 1.00 79.56 173 ALA A CA 1
ATOM 1339 C C . ALA A 1 173 ? 10.855 5.525 -7.948 1.00 79.56 173 ALA A C 1
ATOM 1341 O O . ALA A 1 173 ? 10.461 6.286 -8.824 1.00 79.56 173 ALA A O 1
ATOM 1342 N N . VAL A 1 174 ? 10.631 5.736 -6.647 1.00 78.31 174 VAL A N 1
ATOM 1343 C CA . VAL A 1 174 ? 9.857 6.868 -6.106 1.00 78.31 174 VAL A CA 1
ATOM 1344 C C . VAL A 1 174 ? 10.480 8.237 -6.397 1.00 78.31 174 VAL A C 1
ATOM 1346 O O . VAL A 1 174 ? 9.761 9.227 -6.447 1.00 78.31 174 VAL A O 1
ATOM 1349 N N . ASP A 1 175 ? 11.790 8.288 -6.648 1.00 83.44 175 ASP A N 1
ATOM 1350 C CA . ASP A 1 175 ? 12.513 9.521 -6.983 1.00 83.44 175 ASP A CA 1
ATOM 1351 C C . ASP A 1 175 ? 12.552 9.788 -8.497 1.00 83.44 175 ASP A C 1
ATOM 1353 O O . ASP A 1 175 ? 13.121 10.787 -8.950 1.00 83.44 175 ASP A O 1
ATOM 1357 N N . PHE A 1 176 ? 12.005 8.882 -9.314 1.00 85.19 176 PHE A N 1
ATOM 1358 C CA . PHE A 1 176 ? 12.021 9.036 -10.761 1.00 85.19 176 PHE A CA 1
ATOM 1359 C C . PHE A 1 176 ? 11.044 10.145 -11.198 1.00 85.19 176 PHE A C 1
ATOM 1361 O O . PHE A 1 176 ? 9.877 10.128 -10.806 1.00 85.19 176 PHE A O 1
ATOM 1368 N N . PRO A 1 177 ? 11.464 11.108 -12.043 1.00 84.56 177 PRO A N 1
ATOM 1369 C CA . PRO A 1 177 ? 10.579 12.173 -12.504 1.00 84.56 177 PRO A CA 1
ATOM 1370 C C . PRO A 1 177 ? 9.327 11.641 -13.213 1.00 84.56 177 PRO A C 1
ATOM 1372 O O . PRO A 1 177 ? 9.421 10.912 -14.199 1.00 84.56 177 PRO A O 1
ATOM 1375 N N . GLY A 1 178 ? 8.150 12.050 -12.733 1.00 81.94 178 GLY A N 1
ATOM 1376 C CA . GLY A 1 178 ? 6.866 11.580 -13.261 1.00 81.94 178 GLY A CA 1
ATOM 1377 C C . GLY A 1 178 ? 6.462 10.185 -12.775 1.00 81.94 178 GLY A C 1
ATOM 1378 O O . GLY A 1 178 ? 5.539 9.600 -13.340 1.00 81.94 178 GLY A O 1
ATOM 1379 N N . TYR A 1 179 ? 7.155 9.647 -11.768 1.00 84.19 179 TYR A N 1
ATOM 1380 C CA . TYR A 1 179 ? 6.645 8.548 -10.963 1.00 84.19 179 TYR A CA 1
ATOM 1381 C C . TYR A 1 179 ? 5.635 9.091 -9.949 1.00 84.19 179 TYR A C 1
ATOM 1383 O O . TYR A 1 179 ? 5.945 10.005 -9.186 1.00 84.19 179 TYR A O 1
ATOM 1391 N N . GLU A 1 180 ? 4.432 8.530 -9.933 1.00 86.81 180 GLU A N 1
ATOM 1392 C CA . GLU A 1 180 ? 3.354 8.945 -9.038 1.00 86.81 180 GLU A CA 1
ATOM 1393 C C . GLU A 1 180 ? 2.797 7.734 -8.292 1.00 86.81 180 GLU A C 1
ATOM 1395 O O . GLU A 1 180 ? 2.504 6.700 -8.889 1.00 86.81 180 GLU A O 1
ATOM 1400 N N . LEU A 1 181 ? 2.618 7.858 -6.977 1.00 88.75 181 LEU A N 1
ATOM 1401 C CA . LEU A 1 181 ? 1.868 6.876 -6.196 1.00 88.75 181 LEU A CA 1
ATOM 1402 C C . LEU A 1 181 ? 0.397 7.269 -6.188 1.00 88.75 181 LEU A C 1
ATOM 1404 O O . LEU A 1 181 ? 0.053 8.415 -5.895 1.00 88.75 181 LEU A O 1
ATOM 1408 N N . CYS A 1 182 ? -0.471 6.311 -6.481 1.00 90.81 182 CYS A N 1
ATOM 1409 C CA . CYS A 1 182 ? -1.910 6.510 -6.518 1.00 90.81 182 CYS A CA 1
ATOM 1410 C C . CYS A 1 182 ? -2.617 5.502 -5.615 1.00 90.81 182 CYS A C 1
ATOM 1412 O O . CYS A 1 182 ? -2.266 4.328 -5.581 1.00 90.81 182 CYS A O 1
ATOM 1414 N N . VAL A 1 183 ? -3.639 5.959 -4.901 1.00 92.69 183 VAL A N 1
ATOM 1415 C CA . VAL A 1 183 ? -4.542 5.127 -4.110 1.00 92.69 183 VAL A CA 1
ATOM 1416 C C . VAL A 1 183 ? -5.753 4.766 -4.960 1.00 92.69 183 VAL A C 1
ATOM 1418 O O . VAL A 1 183 ? -6.407 5.628 -5.553 1.00 92.69 183 VAL A O 1
ATOM 1421 N N . HIS A 1 184 ? -6.060 3.478 -4.999 1.00 92.25 184 HIS A N 1
ATOM 1422 C CA . HIS A 1 184 ? -7.141 2.895 -5.778 1.00 92.25 184 HIS A CA 1
ATOM 1423 C C . HIS A 1 184 ? -8.123 2.184 -4.847 1.00 92.25 184 HIS A C 1
ATOM 1425 O O . HIS A 1 184 ? -7.711 1.457 -3.944 1.00 92.25 184 HIS A O 1
ATOM 1431 N N . GLY A 1 185 ? -9.424 2.361 -5.079 1.00 91.12 185 GLY A N 1
ATOM 1432 C CA . GLY A 1 185 ? -10.456 1.572 -4.406 1.00 91.12 185 GLY A CA 1
ATOM 1433 C C . GLY A 1 185 ? -10.540 0.153 -4.973 1.00 91.12 185 GLY A C 1
ATOM 1434 O O . GLY A 1 185 ? -10.220 -0.084 -6.139 1.00 91.12 185 GLY A O 1
ATOM 1435 N N . THR A 1 186 ? -10.991 -0.795 -4.157 1.00 85.50 186 THR A N 1
ATOM 1436 C CA . THR A 1 186 ? -11.235 -2.185 -4.587 1.00 85.50 186 THR A CA 1
ATOM 1437 C C . THR A 1 186 ? -12.673 -2.452 -5.034 1.00 85.50 186 THR A C 1
ATOM 1439 O O . THR A 1 186 ? -12.948 -3.537 -5.544 1.00 85.50 186 THR A O 1
ATOM 1442 N N . ASP A 1 187 ? -13.582 -1.484 -4.893 1.00 76.25 187 ASP A N 1
ATOM 1443 C CA . ASP A 1 187 ? -15.000 -1.590 -5.284 1.00 76.25 187 ASP A CA 1
ATOM 1444 C C . ASP A 1 187 ? -15.274 -1.280 -6.768 1.00 76.25 187 ASP A C 1
ATOM 1446 O O . ASP A 1 187 ? -16.425 -1.317 -7.206 1.00 76.25 187 ASP A O 1
ATOM 1450 N N . VAL A 1 188 ? -14.225 -0.975 -7.538 1.00 53.28 188 VAL A N 1
ATOM 1451 C CA . VAL A 1 188 ? -14.303 -0.655 -8.974 1.00 53.28 188 VAL A CA 1
ATOM 1452 C C . VAL A 1 188 ? -14.295 -1.920 -9.833 1.00 53.28 188 VAL A C 1
ATOM 1454 O O . VAL A 1 188 ? -13.577 -2.887 -9.478 1.00 53.28 188 VAL A O 1
#

pLDDT: mean 72.97, std 14.91, range [33.0, 93.69]

Secondary structure (DSSP, 8-state):
-TTTSTTS-HHHHHHHHT-S-HHHHHHHHHHHHHHSPP-S-PEEHHHHHHTTTT-EEEEES--SSSHHHHHHHSEEEE----S---SS---HHHHHHHHTT--EEEE-GGGGGGTTTSS-TTGGGG-SEEEE-SS-----HHHHHHTT--EEEEEEES-HHHHHHHHHTT--GGGSTTEEEEEEES--

Organism: NCBI:txid584708